Protein AF-0000000085025237 (afdb_homodimer)

Sequence (254 aa):
MSGVQLKAVQDLQAQLTKVMEELDHKVFRPQQKAAFQCSIKCTDLRGPQEEMHACLAKCGEPIQRHEAAVMGELQEFQHRVQRCVQQCQDKQATTQDQGKFDKCVSECAVFYQKELASLKPQLMKKRMSGVQLKAVQDLQAQLTKVMEELDHKVFRPQQKAAFQCSIKCTDLRGPQEEMHACLAKCGEPIQRHEAAVMGELQEFQHRVQRCVQQCQDKQATTQDQGKFDKCVSECAVFYQKELASLKPQLMKKR

Radius of gyration: 30.02 Å; Cα contacts (8 Å, |Δi|>4): 176; chains: 2; bounding box: 44×83×52 Å

Solvent-accessible surface area (backbone atoms only — not comparable to full-atom values): 13480 Å² total; per-residue (Å²): 126,86,84,79,73,51,69,43,48,53,50,33,54,51,49,53,52,50,51,51,52,47,37,41,63,72,44,49,27,55,47,50,32,51,22,30,59,49,34,38,58,30,45,70,56,84,66,60,68,65,57,35,52,52,45,40,47,61,35,45,43,65,52,54,54,48,51,48,52,45,50,50,52,52,50,52,52,49,50,52,51,48,52,50,46,45,53,30,49,58,51,26,73,74,65,72,38,66,69,60,32,52,52,43,43,37,52,45,25,54,53,48,42,54,50,46,62,66,44,43,64,66,66,59,52,86,127,125,85,85,79,73,52,69,42,47,51,49,33,52,51,48,52,52,50,50,51,52,46,38,40,65,71,44,49,28,55,46,50,32,52,21,29,60,49,34,38,57,32,45,70,56,86,68,59,68,68,57,35,51,53,44,40,48,60,35,45,43,65,53,53,54,49,50,49,52,45,49,49,52,52,50,50,52,49,51,52,52,48,51,50,46,47,53,31,50,58,53,28,74,75,64,72,38,66,67,61,33,52,52,44,43,37,52,46,24,52,53,47,44,53,50,46,63,67,44,44,64,66,66,59,52,88,126

Secondary structure (DSSP, 8-state):
--S---HHHHHHHHHHHHHHHHHIIIIIHHHHHHHHHHHHHHTT--S-HHHHHHHHHHHHHHHHHHHHHHHHHHHHHHHHHHHHHHHHHHHHHHH--HHHHHHHHHHHHHHHHHHHHHHHHHHH---/--SS--HHHHHHHHHHHHHHHHHIIIIIHHHHHHHHHHHHHHTT--S-HHHHHHHHHHHHHHHHHHHHHHHHHHHHHHHHHHHHHHHHHHHHHHH--HHHHHHHHHHHHHHHHHHHHHHHHHHH---

Foldseek 3Di:
DDDPDDPLQVVLVVLVVVLVVCCVVQPLVVLVVQLVVQLVVLVVDPDDPVSSVVSSCVSCVLNVVLVVVLVVVVVVLVVVLVVQLVVLVVVCVPVVDPVSSSVSNSVSSNVSSVVCVVCSVVNSDHD/DDPPDDPLQVVLVVLVVVLVVCCVVQALVVLVVQLVVQLVVLVVDPDDPVSSVVSSCVSCVLNVVLVVVLVVVVVVLVVVLVVQLVVLVVVCVVVVDVVSSSVSNSVSSNVSSVVCVVCSVVNSDHD

Organism: Micromonas commoda (strain RCC299 / NOUM17 / CCMP2709) (NCBI:txid296587)

InterPro domains:
  IPR008560 Protein of unknown function DUF842, eukaryotic [PF05811] (10-125)
  IPR008560 Protein of unknown function DUF842, eukaryotic [PTHR21096] (8-121)

pLDDT: mean 94.07, std 9.63, range [38.72, 98.81]

Structure (mmCIF, N/CA/C/O backbone):
data_AF-0000000085025237-model_v1
#
loop_
_entity.id
_entity.type
_entity.pdbx_description
1 polymer 'Protein FAM136A'
#
loop_
_atom_site.group_PDB
_atom_site.id
_atom_site.type_symbol
_atom_site.label_atom_id
_atom_site.label_alt_id
_atom_site.label_comp_id
_atom_site.label_asym_id
_atom_site.label_entity_id
_atom_site.label_seq_id
_atom_site.pdbx_PDB_ins_code
_atom_site.Cartn_x
_atom_site.Cartn_y
_atom_site.Cartn_z
_atom_site.occupancy
_atom_site.B_iso_or_equiv
_atom_site.auth_seq_id
_atom_site.auth_comp_id
_atom_site.auth_asym_id
_atom_site.auth_atom_id
_atom_site.pdbx_PDB_model_num
ATOM 1 N N . MET A 1 1 ? 23.359 -23.422 -18.797 1 38.72 1 MET A N 1
ATOM 2 C CA . MET A 1 1 ? 22.359 -24.5 -18.781 1 38.72 1 MET A CA 1
ATOM 3 C C . MET A 1 1 ? 21.906 -24.844 -20.188 1 38.72 1 MET A C 1
ATOM 5 O O . MET A 1 1 ? 21.75 -23.953 -21.031 1 38.72 1 MET A O 1
ATOM 9 N N . SER A 1 2 ? 22.156 -25.938 -20.781 1 43.59 2 SER A N 1
ATOM 10 C CA . SER A 1 2 ? 21.969 -26.297 -22.188 1 43.59 2 SER A CA 1
ATOM 11 C C . SER A 1 2 ? 20.656 -25.703 -22.719 1 43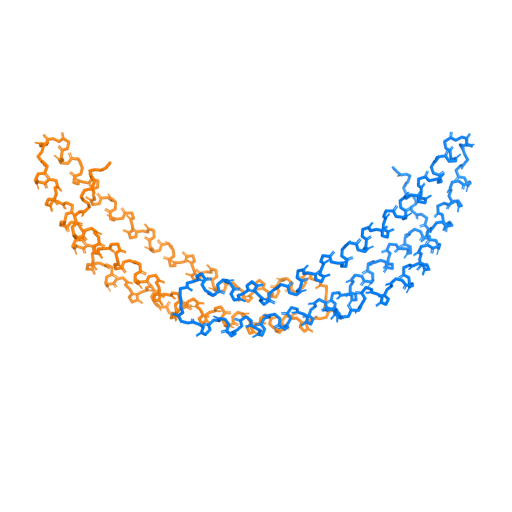.59 2 SER A C 1
ATOM 13 O O . SER A 1 2 ? 19.703 -25.516 -21.984 1 43.59 2 SER A O 1
ATOM 15 N N . GLY A 1 3 ? 20.469 -24.953 -23.781 1 48.91 3 GLY A N 1
ATOM 16 C CA . GLY A 1 3 ? 19.516 -24.188 -24.578 1 48.91 3 GLY A CA 1
ATOM 17 C C . GLY A 1 3 ? 18.156 -24.844 -24.656 1 48.91 3 GLY A C 1
ATOM 18 O O . GLY A 1 3 ? 17.156 -24.172 -24.922 1 48.91 3 GLY A O 1
ATOM 19 N N . VAL A 1 4 ? 17.938 -26.219 -25.281 1 57.44 4 VAL A N 1
ATOM 20 C CA . VAL A 1 4 ? 16.703 -26.922 -25.594 1 57.44 4 VAL A CA 1
ATOM 21 C C . VAL A 1 4 ? 15.961 -27.25 -24.297 1 57.44 4 VAL A C 1
ATOM 23 O O . VAL A 1 4 ? 16.391 -28.109 -23.516 1 57.44 4 VAL A O 1
ATOM 26 N N . GLN A 1 5 ? 15.25 -26.422 -23.781 1 73.94 5 GLN A N 1
ATOM 27 C CA . GLN A 1 5 ? 14.469 -26.875 -22.625 1 73.94 5 GLN A CA 1
ATOM 28 C C . GLN A 1 5 ? 13.523 -28 -23.031 1 73.94 5 GLN A C 1
ATOM 30 O O . GLN A 1 5 ? 12.727 -27.859 -23.953 1 73.94 5 GLN A O 1
ATOM 35 N N . LEU A 1 6 ? 13.633 -29.219 -22.625 1 90.94 6 LEU A N 1
ATOM 36 C CA . LEU A 1 6 ? 12.82 -30.406 -22.859 1 90.94 6 LEU A CA 1
ATOM 37 C C . LEU A 1 6 ? 11.336 -30.078 -22.734 1 90.94 6 LEU A C 1
ATOM 39 O O . LEU A 1 6 ? 10.938 -29.281 -21.875 1 90.94 6 LEU A O 1
ATOM 43 N N . LYS A 1 7 ? 10.555 -30.578 -23.719 1 95.69 7 LYS A N 1
ATOM 44 C CA . LYS A 1 7 ? 9.125 -30.297 -23.766 1 95.69 7 LYS A CA 1
ATOM 45 C C . LYS A 1 7 ? 8.469 -30.531 -22.422 1 95.69 7 LYS A C 1
ATOM 47 O O . LYS A 1 7 ? 7.621 -29.75 -21.984 1 95.69 7 LYS A O 1
ATOM 52 N N . ALA A 1 8 ? 8.781 -31.594 -21.688 1 95.38 8 ALA A N 1
ATOM 53 C CA . ALA A 1 8 ? 8.195 -31.906 -20.375 1 95.38 8 ALA A CA 1
ATOM 54 C C . ALA A 1 8 ? 8.484 -30.812 -19.359 1 95.38 8 ALA A C 1
ATOM 56 O O . ALA A 1 8 ? 7.641 -30.5 -18.516 1 95.38 8 ALA A O 1
ATOM 57 N N . VAL A 1 9 ? 9.641 -30.203 -19.391 1 95.75 9 VAL A N 1
ATOM 58 C CA . VAL A 1 9 ? 10.023 -29.125 -18.484 1 95.75 9 VAL A CA 1
ATOM 59 C C . VAL A 1 9 ? 9.211 -27.859 -18.797 1 95.75 9 VAL A C 1
ATOM 61 O O . VAL A 1 9 ? 8.719 -27.188 -17.891 1 95.75 9 VAL A O 1
ATOM 64 N N . GLN A 1 10 ? 9.055 -27.578 -20.016 1 96.5 10 GLN A N 1
ATOM 65 C CA . GLN A 1 10 ? 8.258 -26.438 -20.453 1 96.5 10 GLN A CA 1
ATOM 66 C C . GLN A 1 10 ? 6.801 -26.594 -20.016 1 96.5 10 GLN A C 1
ATOM 68 O O . GLN A 1 10 ? 6.16 -25.625 -19.609 1 96.5 10 GLN A O 1
ATOM 73 N N . ASP A 1 11 ? 6.34 -27.828 -20.188 1 96.81 11 ASP A N 1
ATOM 74 C CA . ASP A 1 11 ? 4.965 -28.109 -19.781 1 96.81 11 ASP A CA 1
ATOM 75 C C . ASP A 1 11 ? 4.773 -27.891 -18.281 1 96.81 11 ASP A C 1
ATOM 77 O O . ASP A 1 11 ? 3.752 -27.344 -17.859 1 96.81 11 ASP A O 1
ATOM 81 N N . LEU A 1 12 ? 5.68 -28.312 -17.5 1 97.31 12 LEU A N 1
ATOM 82 C CA . LEU A 1 12 ? 5.605 -28.109 -16.062 1 97.31 12 LEU A CA 1
ATOM 83 C C . LEU A 1 12 ? 5.598 -26.625 -15.719 1 97.31 12 LEU A C 1
ATOM 85 O O . LEU A 1 12 ? 4.801 -26.188 -14.891 1 97.31 12 LEU A O 1
ATOM 89 N N . GLN A 1 13 ? 6.434 -25.875 -16.344 1 95.5 13 GLN A N 1
ATOM 90 C CA . GLN A 1 13 ? 6.488 -24.438 -16.109 1 95.5 13 GLN A CA 1
ATOM 91 C C . GLN A 1 13 ? 5.176 -23.766 -16.516 1 95.5 13 GLN A C 1
ATOM 93 O O . GLN A 1 13 ? 4.699 -22.859 -15.82 1 95.5 13 GLN A O 1
ATOM 98 N N . ALA A 1 14 ? 4.629 -24.188 -17.625 1 97.06 14 ALA A N 1
ATOM 99 C CA . ALA A 1 14 ? 3.359 -23.641 -18.094 1 97.06 14 ALA A CA 1
ATOM 100 C C . ALA A 1 14 ? 2.23 -23.969 -17.125 1 97.06 14 ALA A C 1
ATOM 102 O O . ALA A 1 14 ? 1.37 -23.125 -16.844 1 97.06 14 ALA A O 1
ATOM 103 N N . GLN A 1 15 ? 2.281 -25.141 -16.625 1 97.06 15 GLN A N 1
ATOM 104 C CA . GLN A 1 15 ? 1.27 -25.531 -15.664 1 97.06 15 GLN A CA 1
ATOM 105 C C . GLN A 1 15 ? 1.391 -24.719 -14.375 1 97.06 15 GLN A C 1
ATOM 107 O O . GLN A 1 15 ? 0.382 -24.312 -13.797 1 97.06 15 GLN A O 1
ATOM 112 N N . LEU A 1 16 ? 2.561 -24.531 -13.93 1 96.56 16 LEU A N 1
ATOM 113 C CA . LEU A 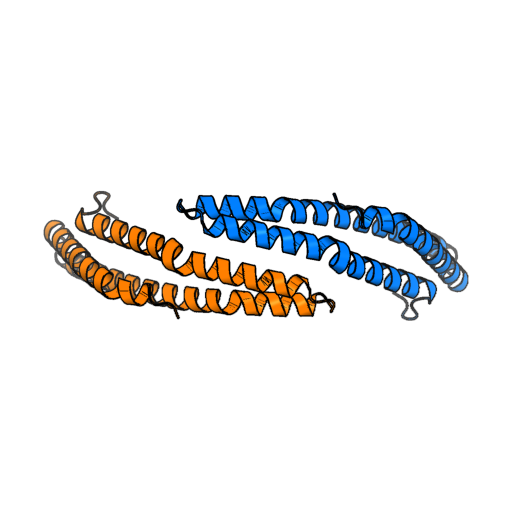1 16 ? 2.793 -23.719 -12.734 1 96.56 16 LEU A CA 1
ATOM 114 C C . LEU A 1 16 ? 2.266 -22.297 -12.93 1 96.56 16 LEU A C 1
ATOM 116 O O . LEU A 1 16 ? 1.622 -21.75 -12.031 1 96.56 16 LEU A O 1
ATOM 120 N N . THR A 1 17 ? 2.527 -21.75 -14.086 1 95.81 17 THR A N 1
ATOM 121 C CA . THR A 1 17 ? 2.041 -20.422 -14.422 1 95.81 17 THR A CA 1
ATOM 122 C C . THR A 1 17 ? 0.515 -20.375 -14.406 1 95.81 17 THR A C 1
ATOM 124 O O . THR A 1 17 ? -0.084 -19.438 -13.883 1 95.81 17 THR A O 1
ATOM 127 N N . LYS A 1 18 ? -0.048 -21.391 -14.938 1 96 18 LYS A N 1
ATOM 128 C CA . LYS A 1 18 ? -1.506 -21.469 -14.977 1 96 18 LYS A CA 1
ATOM 129 C C . LYS A 1 18 ? -2.088 -21.562 -13.562 1 96 18 LYS A C 1
ATOM 131 O O . LYS A 1 18 ? -3.098 -20.922 -13.266 1 96 18 LYS A O 1
ATOM 136 N N . VAL A 1 19 ? -1.468 -22.281 -12.75 1 95.81 19 VAL A N 1
ATOM 137 C CA . VAL A 1 19 ? -1.911 -22.406 -11.367 1 95.81 19 VAL A CA 1
ATOM 138 C C . VAL A 1 19 ? -1.817 -21.047 -10.664 1 95.81 19 VAL A C 1
ATOM 140 O O . VAL A 1 19 ? -2.736 -20.656 -9.945 1 95.81 19 VAL A O 1
ATOM 143 N N . MET A 1 20 ? -0.824 -20.375 -10.891 1 95.44 20 MET A N 1
ATOM 144 C CA . MET A 1 20 ? -0.64 -19.062 -10.281 1 95.44 20 MET A CA 1
ATOM 145 C C . MET A 1 20 ? -1.72 -18.094 -10.75 1 95.44 20 MET A C 1
ATOM 147 O O . MET A 1 20 ? -2.217 -17.281 -9.961 1 95.44 20 MET A O 1
ATOM 151 N N . GLU A 1 21 ? -2.018 -18.109 -11.969 1 95.19 21 GLU A N 1
ATOM 152 C CA . GLU A 1 21 ? -3.064 -17.266 -12.516 1 95.19 21 GLU A CA 1
ATOM 153 C C . GLU A 1 21 ? -4.426 -17.594 -11.914 1 95.19 21 GLU A C 1
ATOM 155 O O . GLU A 1 21 ? -5.195 -16.703 -11.57 1 95.19 21 GLU A O 1
ATOM 160 N N . GLU A 1 22 ? -4.625 -18.828 -11.828 1 95.25 22 GLU A N 1
ATOM 161 C CA . GLU A 1 22 ? -5.887 -19.25 -11.227 1 95.25 22 GLU A CA 1
ATOM 162 C C . GLU A 1 22 ? -5.965 -18.828 -9.758 1 95.25 22 GLU A C 1
ATOM 164 O O . GLU A 1 22 ? -7.016 -18.375 -9.289 1 95.25 22 GLU A O 1
ATOM 169 N N . LEU A 1 23 ? -4.934 -18.984 -9.078 1 95.44 23 LEU A N 1
ATOM 170 C CA . LEU A 1 23 ? -4.855 -18.531 -7.691 1 95.44 23 LEU A CA 1
ATOM 171 C C . LEU A 1 23 ? -5.168 -17.047 -7.578 1 95.44 23 LEU A C 1
ATOM 173 O O . LEU A 1 23 ? -5.945 -16.641 -6.711 1 95.44 23 LEU A O 1
ATOM 177 N N . ASP A 1 24 ? -4.57 -16.344 -8.398 1 95.5 24 ASP A N 1
ATOM 178 C CA . ASP A 1 24 ? -4.797 -14.906 -8.398 1 95.5 24 ASP A CA 1
ATOM 179 C C . ASP A 1 24 ? -6.281 -14.586 -8.57 1 95.5 24 ASP A C 1
ATOM 181 O O . ASP A 1 24 ? -6.867 -13.867 -7.754 1 95.5 24 ASP A O 1
ATOM 185 N N . HIS A 1 25 ? -6.922 -15.195 -9.547 1 95.69 25 HIS A N 1
ATOM 186 C CA . HIS A 1 25 ? -8.297 -14.867 -9.906 1 95.69 25 HIS A CA 1
ATOM 187 C C . HIS A 1 25 ? -9.281 -15.461 -8.906 1 95.69 25 HIS A C 1
ATOM 189 O O . HIS A 1 25 ? -10.25 -14.805 -8.516 1 95.69 25 HIS A O 1
ATOM 195 N N . LYS A 1 26 ? -8.961 -16.578 -8.461 1 94.81 26 LYS A N 1
ATOM 196 C CA . LYS A 1 26 ? -9.977 -17.312 -7.719 1 94.81 26 LYS A CA 1
ATOM 197 C C . LYS A 1 26 ? -9.789 -17.125 -6.215 1 94.81 26 LYS A C 1
ATOM 199 O O . LYS A 1 26 ? -10.734 -17.312 -5.441 1 94.81 26 LYS A O 1
ATOM 204 N N . VAL A 1 27 ? -8.594 -16.781 -5.875 1 95.19 27 VAL A N 1
ATOM 205 C CA . VAL A 1 27 ? -8.344 -16.766 -4.438 1 95.19 27 VAL A CA 1
ATOM 206 C C . VAL A 1 27 ? -7.918 -15.352 -4.016 1 95.19 27 VAL A C 1
ATOM 208 O O . VAL A 1 27 ? -8.586 -14.711 -3.201 1 95.19 27 VAL A O 1
ATOM 211 N N . PHE A 1 28 ? -6.891 -14.812 -4.594 1 95.56 28 PHE A N 1
ATOM 212 C CA . PHE A 1 28 ? -6.289 -13.586 -4.082 1 95.56 28 PHE A CA 1
ATOM 213 C C . PHE A 1 28 ? -7.156 -12.383 -4.414 1 95.56 28 PHE A C 1
ATOM 215 O O . PHE A 1 28 ? -7.332 -11.484 -3.58 1 95.56 28 PHE A O 1
ATOM 222 N N . ARG A 1 29 ? -7.719 -12.305 -5.57 1 96.69 29 ARG A N 1
ATOM 223 C CA . ARG A 1 29 ? -8.516 -11.141 -5.941 1 96.69 29 ARG A CA 1
ATOM 224 C C . ARG A 1 29 ? -9.773 -11.047 -5.082 1 96.69 29 ARG A C 1
ATOM 226 O O . ARG A 1 29 ? -10.102 -9.977 -4.566 1 96.69 29 ARG A O 1
ATOM 233 N N . PRO A 1 30 ? -10.445 -12.156 -4.852 1 96.56 30 PRO A N 1
ATOM 234 C CA . PRO A 1 30 ? -11.57 -12.07 -3.92 1 96.56 30 PRO A CA 1
ATOM 235 C C . PRO A 1 30 ? -11.148 -11.602 -2.527 1 96.56 30 PRO A C 1
ATOM 237 O O . PRO A 1 30 ? -11.883 -10.859 -1.875 1 96.56 30 PRO A O 1
ATOM 240 N N . GLN A 1 31 ? -10.047 -12.047 -2.068 1 96.88 31 GLN A N 1
ATOM 241 C CA . GLN A 1 31 ? -9.539 -11.609 -0.771 1 96.88 31 GLN A CA 1
ATOM 242 C C . GLN A 1 31 ? -9.195 -10.125 -0.785 1 96.88 31 GLN A C 1
ATOM 244 O O . GLN A 1 31 ? -9.445 -9.414 0.193 1 96.88 31 GLN A O 1
ATOM 249 N N . GLN A 1 32 ? -8.594 -9.68 -1.846 1 97.56 32 GLN A N 1
ATOM 250 C CA . GLN A 1 32 ? -8.305 -8.258 -1.994 1 97.56 32 GLN A CA 1
ATOM 251 C C . GLN A 1 32 ? -9.586 -7.43 -1.989 1 97.56 32 GLN A C 1
ATOM 253 O O . GLN A 1 32 ? -9.648 -6.375 -1.354 1 97.56 32 GLN A O 1
ATOM 258 N N . LYS A 1 33 ? -10.586 -7.941 -2.691 1 98.38 33 LYS A N 1
ATOM 259 C CA . LYS A 1 33 ? -11.883 -7.27 -2.711 1 98.38 33 LYS A CA 1
ATOM 260 C C . LYS A 1 33 ? -12.445 -7.113 -1.3 1 98.38 33 LYS A C 1
ATOM 262 O O . LYS A 1 33 ? -12.875 -6.027 -0.913 1 98.38 33 LYS A O 1
ATOM 267 N N . ALA A 1 34 ? -12.414 -8.195 -0.618 1 98.31 34 ALA A N 1
ATOM 268 C CA . ALA A 1 34 ? -12.906 -8.172 0.758 1 98.31 34 ALA A CA 1
ATOM 269 C C . ALA A 1 34 ? -12.102 -7.191 1.607 1 98.31 34 ALA A C 1
ATOM 271 O O . ALA A 1 34 ? -12.664 -6.477 2.441 1 98.31 34 ALA A O 1
ATOM 272 N N . ALA A 1 35 ? -10.781 -7.188 1.404 1 98.44 35 ALA A N 1
ATOM 273 C CA . ALA A 1 35 ? -9.922 -6.285 2.158 1 98.44 35 ALA A CA 1
ATOM 274 C C . ALA A 1 35 ? -10.234 -4.828 1.838 1 98.44 35 ALA A C 1
ATOM 276 O O . ALA A 1 35 ? -10.227 -3.973 2.729 1 98.44 35 ALA A O 1
ATOM 277 N N . PHE A 1 36 ? -10.492 -4.512 0.604 1 98.81 36 PHE A N 1
ATOM 278 C CA . PHE A 1 36 ? -10.852 -3.148 0.23 1 98.81 36 PHE A CA 1
ATOM 279 C C . PHE A 1 36 ? -12.188 -2.756 0.846 1 98.81 36 PHE A C 1
ATOM 281 O O . PHE A 1 36 ? -12.359 -1.63 1.317 1 98.81 36 PHE A O 1
ATOM 288 N N . GLN A 1 37 ? -13.156 -3.662 0.855 1 98.69 37 GLN A N 1
ATOM 289 C CA . GLN A 1 37 ? -14.445 -3.41 1.492 1 98.69 37 GLN A CA 1
ATOM 290 C C . GLN A 1 37 ? -14.273 -3.135 2.984 1 98.69 37 GLN A C 1
ATOM 292 O O . GLN A 1 37 ? -14.898 -2.223 3.527 1 98.69 37 GLN A O 1
ATOM 297 N N . CYS A 1 38 ? -13.484 -3.943 3.551 1 98.75 38 CYS A N 1
ATOM 298 C CA . CYS A 1 38 ? -13.156 -3.742 4.957 1 98.75 38 CYS A CA 1
ATOM 299 C C . CYS A 1 38 ? -12.492 -2.389 5.172 1 98.75 38 CYS A C 1
ATOM 301 O O . CYS A 1 38 ? -12.812 -1.675 6.121 1 98.75 38 CYS A O 1
ATOM 303 N N . SER A 1 39 ? -11.555 -1.996 4.312 1 98.81 39 SER A N 1
ATOM 304 C CA . SER A 1 39 ? -10.758 -0.779 4.43 1 98.81 39 SER A CA 1
ATOM 305 C C . SER A 1 39 ? -11.641 0.466 4.352 1 98.81 39 SER A C 1
ATOM 307 O O . SER A 1 39 ? -11.336 1.483 4.98 1 98.81 39 SER A O 1
ATOM 309 N N . ILE A 1 40 ? -12.703 0.37 3.65 1 98.75 40 ILE A N 1
ATOM 310 C CA . ILE A 1 40 ? -13.648 1.478 3.541 1 98.75 40 ILE A CA 1
ATOM 311 C C . ILE A 1 40 ? -14.18 1.844 4.926 1 98.75 40 ILE A C 1
ATOM 313 O O . ILE A 1 40 ? -14.281 3.025 5.266 1 98.75 40 ILE A O 1
ATOM 317 N N . LYS A 1 41 ? -14.406 0.86 5.715 1 98.56 41 LYS A N 1
ATOM 318 C CA . LYS A 1 41 ? -14.906 1.111 7.062 1 98.56 41 LYS A CA 1
ATOM 319 C C . LYS A 1 41 ? -13.859 1.809 7.922 1 98.56 41 LYS A C 1
ATOM 321 O O . LYS A 1 41 ? -14.195 2.596 8.805 1 98.56 41 LYS A O 1
ATOM 326 N N . CYS A 1 42 ? -12.625 1.509 7.652 1 98.69 42 CYS A N 1
ATOM 327 C CA . CYS A 1 42 ? -11.531 2.113 8.398 1 98.69 42 CYS A CA 1
ATOM 328 C C . CYS A 1 42 ? -11.469 3.617 8.164 1 98.69 42 CYS A C 1
ATOM 330 O O . CYS A 1 42 ? -11.07 4.375 9.047 1 98.69 42 CYS A O 1
ATOM 332 N N . THR A 1 43 ? -11.891 4.059 7.004 1 98 43 THR A N 1
ATOM 333 C CA . THR A 1 43 ? -11.82 5.477 6.668 1 98 43 THR A CA 1
ATOM 334 C C . THR A 1 43 ? -12.883 6.27 7.418 1 98 43 THR A C 1
ATOM 336 O O . THR A 1 43 ? -12.797 7.496 7.512 1 98 43 THR A O 1
ATOM 339 N N . ASP A 1 44 ? -13.844 5.59 8.031 1 97.06 44 ASP A N 1
ATOM 340 C CA . ASP A 1 44 ? -14.922 6.246 8.766 1 97.06 44 ASP A CA 1
ATOM 341 C C . ASP A 1 44 ? -14.523 6.488 10.219 1 97.06 44 ASP A C 1
ATOM 343 O O . ASP A 1 44 ? -15.219 7.195 10.953 1 97.06 44 ASP A O 1
ATOM 347 N N . LEU A 1 45 ? -13.375 5.938 10.57 1 96.94 45 LEU A N 1
ATOM 348 C CA . LEU A 1 45 ? -12.891 6.168 11.93 1 96.94 45 LEU A CA 1
ATOM 349 C C . LEU A 1 45 ? -12.461 7.621 12.109 1 96.94 45 LEU A C 1
ATOM 351 O O . LEU A 1 45 ? -11.883 8.219 11.203 1 96.94 45 LEU A O 1
ATOM 355 N N . ARG A 1 46 ? -12.703 8.227 13.297 1 94.31 46 ARG A N 1
ATOM 356 C CA . ARG A 1 46 ? -12.445 9.641 13.508 1 94.31 46 ARG A CA 1
ATOM 357 C C . ARG A 1 46 ? -11.289 9.859 14.477 1 94.31 46 ARG A C 1
ATOM 359 O O . ARG A 1 46 ? -10.977 10.992 14.844 1 94.31 46 ARG A O 1
ATOM 366 N N . GLY A 1 47 ? -10.648 8.727 14.844 1 94.94 47 GLY A N 1
ATOM 367 C CA . GLY A 1 47 ? -9.477 8.82 15.695 1 94.94 47 GLY A CA 1
ATOM 368 C C . GLY A 1 47 ? -8.219 9.211 14.945 1 94.94 47 GLY A C 1
ATOM 369 O O . GLY A 1 47 ? -8.289 9.664 13.805 1 94.94 47 GLY A O 1
ATOM 370 N N . PRO A 1 48 ? -7.035 9.219 15.586 1 95.31 48 PRO A N 1
ATOM 371 C CA . PRO A 1 48 ? -5.762 9.539 14.945 1 95.31 48 PRO A CA 1
ATOM 372 C C . PRO A 1 48 ? -5.414 8.586 13.805 1 95.31 48 PRO A C 1
ATOM 374 O O . PRO A 1 48 ? -6.023 7.516 13.688 1 95.31 48 PRO A O 1
ATOM 377 N N . GLN A 1 49 ? -4.527 9.008 13.023 1 94.19 49 GLN A N 1
ATOM 378 C CA . GLN A 1 49 ? -4.137 8.242 11.844 1 94.19 49 GLN A CA 1
ATOM 379 C C . GLN A 1 49 ? -3.68 6.84 12.219 1 94.19 49 GLN A C 1
ATOM 381 O O . GLN A 1 49 ? -3.916 5.883 11.484 1 94.19 49 GLN A O 1
ATOM 386 N N . GLU A 1 50 ? -3.033 6.762 13.367 1 96 50 GLU A N 1
ATOM 387 C CA . GLU A 1 50 ? -2.516 5.477 13.828 1 96 50 GLU A CA 1
ATOM 388 C C . GLU A 1 50 ? -3.639 4.453 13.992 1 96 50 GLU A C 1
ATOM 390 O O . GLU A 1 50 ? -3.457 3.273 13.688 1 96 50 GLU A O 1
ATOM 395 N N . GLU A 1 51 ? -4.73 4.953 14.422 1 97.25 51 GLU A N 1
ATOM 396 C CA . GLU A 1 51 ? -5.879 4.066 14.57 1 97.25 51 GLU A CA 1
ATOM 397 C C . GLU A 1 51 ? -6.367 3.555 13.219 1 97.25 51 GLU A C 1
ATOM 399 O O . GLU A 1 51 ? -6.676 2.371 13.07 1 97.25 51 GLU A O 1
ATOM 404 N N . MET A 1 52 ? -6.414 4.367 12.258 1 97.31 52 MET A N 1
ATOM 405 C CA . MET A 1 52 ? -6.812 3.961 10.914 1 97.31 52 MET A CA 1
ATOM 406 C C . MET A 1 52 ? -5.793 2.996 10.312 1 97.31 52 MET A C 1
ATOM 408 O O . MET A 1 52 ? -6.168 2.002 9.688 1 97.31 52 MET A O 1
ATOM 412 N N . HIS A 1 53 ? -4.523 3.262 10.547 1 96.81 53 HIS A N 1
ATOM 413 C CA . HIS A 1 53 ? -3.486 2.387 10.008 1 96.81 53 HIS A CA 1
ATOM 414 C C . HIS A 1 53 ? -3.588 0.985 10.602 1 96.81 53 HIS A C 1
ATOM 416 O O . HIS A 1 53 ? -3.406 -0.007 9.891 1 96.81 53 HIS A O 1
ATOM 422 N N . ALA A 1 54 ? -3.883 0.928 11.844 1 98.19 54 ALA A N 1
ATOM 423 C CA . ALA A 1 54 ? -4.078 -0.37 12.484 1 98.19 54 ALA A CA 1
ATOM 424 C C . ALA A 1 54 ? -5.281 -1.098 11.898 1 98.19 54 ALA A C 1
ATOM 426 O O . ALA A 1 54 ? -5.238 -2.311 11.68 1 98.19 54 ALA A O 1
ATOM 427 N N . CYS A 1 55 ? -6.316 -0.375 11.664 1 98.75 55 CYS A N 1
ATOM 428 C CA . CYS A 1 55 ? -7.516 -0.925 11.047 1 98.75 55 CYS A CA 1
ATOM 429 C C . CYS A 1 55 ? -7.215 -1.453 9.648 1 98.75 55 CYS A C 1
ATOM 431 O O . CYS A 1 55 ? -7.613 -2.566 9.305 1 98.75 55 CYS A O 1
ATOM 433 N N . LEU A 1 56 ? -6.5 -0.708 8.828 1 98.62 56 LEU A N 1
ATOM 434 C CA . LEU A 1 56 ? -6.117 -1.121 7.484 1 98.62 56 LEU A CA 1
ATOM 435 C C . LEU A 1 56 ? -5.262 -2.383 7.527 1 98.62 56 LEU A C 1
ATOM 437 O O . LEU A 1 56 ? -5.43 -3.279 6.695 1 98.62 56 LEU A O 1
ATOM 441 N N . ALA A 1 57 ? -4.398 -2.406 8.477 1 98.31 57 ALA A N 1
ATOM 442 C CA . ALA A 1 57 ? -3.531 -3.572 8.633 1 98.31 57 ALA A CA 1
ATOM 443 C C . ALA A 1 57 ? -4.348 -4.824 8.938 1 98.31 57 ALA A C 1
ATOM 445 O O . ALA A 1 57 ? -4.066 -5.902 8.406 1 98.31 57 ALA A O 1
ATOM 446 N N . LYS A 1 58 ? -5.309 -4.691 9.773 1 98.44 58 LYS A N 1
ATOM 447 C CA . LYS A 1 58 ? -6.184 -5.812 10.109 1 98.44 58 LYS A CA 1
ATOM 448 C C . LYS A 1 58 ? -6.941 -6.309 8.883 1 98.44 58 LYS A C 1
ATOM 450 O O . LYS A 1 58 ? -7.137 -7.512 8.711 1 98.44 58 LYS A O 1
ATOM 455 N N . CYS A 1 59 ? -7.309 -5.375 8.016 1 98.56 59 CYS A N 1
ATOM 456 C CA . CYS A 1 59 ? -8.031 -5.734 6.801 1 98.56 59 CYS A CA 1
ATOM 457 C C . CYS A 1 59 ? -7.133 -6.504 5.84 1 98.56 59 CYS A C 1
ATOM 459 O O . CYS A 1 59 ? -7.605 -7.359 5.094 1 98.56 59 CYS A O 1
ATOM 461 N N . GLY A 1 60 ? -5.875 -6.246 5.887 1 97.88 60 GLY A N 1
ATOM 462 C CA . GLY A 1 60 ? -4.961 -6.875 4.949 1 97.88 60 GLY A CA 1
ATOM 463 C C . GLY A 1 60 ? -4.328 -8.141 5.492 1 97.88 60 GLY A C 1
ATOM 464 O O . GLY A 1 60 ? -3.705 -8.898 4.742 1 97.88 60 GLY A O 1
ATOM 465 N N . GLU A 1 61 ? -4.504 -8.422 6.766 1 97 61 GLU A N 1
ATOM 466 C CA . GLU A 1 61 ? -3.803 -9.5 7.461 1 97 61 GLU A CA 1
ATOM 467 C C . GLU A 1 61 ? -4.152 -10.859 6.863 1 97 61 GLU A C 1
ATOM 469 O O . GLU A 1 61 ? -3.27 -11.68 6.621 1 97 61 GLU A O 1
ATOM 474 N N . PRO A 1 62 ? -5.402 -11.148 6.578 1 95.56 62 PRO A N 1
ATOM 475 C CA . PRO A 1 62 ? -5.734 -12.461 6.016 1 95.56 62 PRO A CA 1
ATOM 476 C C . PRO A 1 62 ? -5.062 -12.711 4.668 1 95.56 62 PRO A C 1
ATOM 478 O O . PRO A 1 62 ? -4.645 -13.836 4.387 1 95.56 62 PRO A O 1
ATOM 481 N N . ILE A 1 63 ? -4.895 -11.727 3.881 1 96.31 63 ILE A N 1
ATOM 482 C CA . ILE A 1 63 ? -4.258 -11.836 2.572 1 96.31 63 ILE A CA 1
ATOM 483 C C . ILE A 1 63 ? -2.785 -12.195 2.744 1 96.31 63 ILE A C 1
ATOM 48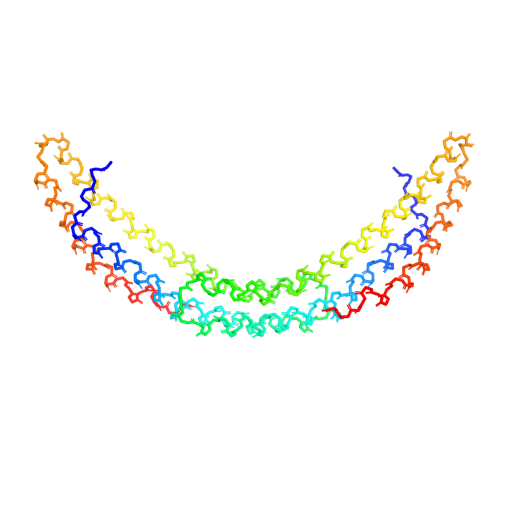5 O O . ILE A 1 63 ? -2.291 -13.133 2.111 1 96.31 63 ILE A O 1
ATOM 489 N N . GLN A 1 64 ? -2.186 -11.438 3.609 1 95.81 64 GLN A N 1
ATOM 490 C CA . GLN A 1 64 ? -0.762 -11.656 3.844 1 95.81 64 GLN A CA 1
ATOM 491 C C . GLN A 1 64 ? -0.499 -13.07 4.352 1 95.81 64 GLN A C 1
ATOM 493 O O . GLN A 1 64 ? 0.431 -13.734 3.893 1 95.81 64 GLN A O 1
ATOM 498 N N . ARG A 1 65 ? -1.315 -13.477 5.207 1 94.38 65 ARG A N 1
ATOM 499 C CA . ARG A 1 65 ? -1.158 -14.812 5.762 1 94.38 65 ARG A CA 1
ATOM 500 C C . ARG A 1 65 ? -1.369 -15.883 4.691 1 94.38 65 ARG A C 1
ATOM 502 O O . ARG A 1 65 ? -0.588 -16.828 4.59 1 94.38 65 ARG A O 1
ATOM 509 N N . HIS A 1 66 ? -2.395 -15.664 3.924 1 96 66 HIS A N 1
ATOM 510 C CA . HIS A 1 66 ? -2.709 -16.625 2.875 1 96 66 HIS A CA 1
ATOM 511 C C . HIS A 1 66 ? -1.63 -16.641 1.797 1 96 66 HIS A C 1
ATOM 513 O O . HIS A 1 66 ? -1.198 -17.703 1.356 1 96 66 HIS A O 1
ATOM 519 N N . GLU A 1 67 ? -1.224 -15.531 1.414 1 94 67 GLU A N 1
ATOM 520 C CA . GLU A 1 67 ? -0.155 -15.422 0.426 1 94 67 GLU A CA 1
ATOM 521 C C . GLU A 1 67 ? 1.121 -16.109 0.913 1 94 67 GLU A C 1
ATOM 523 O O . GLU A 1 67 ? 1.78 -16.812 0.153 1 94 67 GLU A O 1
ATOM 528 N N . ALA A 1 68 ? 1.409 -15.906 2.18 1 94.62 68 ALA A N 1
ATOM 529 C CA . ALA A 1 68 ? 2.607 -16.516 2.746 1 94.62 68 ALA A CA 1
ATOM 530 C C . ALA A 1 68 ? 2.496 -18.047 2.748 1 94.62 68 ALA A C 1
ATOM 532 O O . ALA A 1 68 ? 3.459 -18.734 2.424 1 94.62 68 ALA A O 1
ATOM 533 N N . ALA A 1 69 ? 1.374 -18.531 3.057 1 95.19 69 ALA A N 1
ATOM 534 C CA . ALA A 1 69 ? 1.158 -19.984 3.076 1 95.19 69 ALA A CA 1
ATOM 535 C C . ALA A 1 69 ? 1.311 -20.578 1.681 1 95.19 69 ALA A C 1
ATOM 537 O O . ALA A 1 69 ? 1.995 -21.594 1.502 1 95.19 69 ALA A O 1
ATOM 538 N N . VAL A 1 70 ? 0.682 -19.938 0.743 1 96.19 70 VAL A N 1
ATOM 539 C CA . VAL A 1 70 ? 0.723 -20.422 -0.636 1 96.19 70 VAL A CA 1
ATOM 540 C C . VAL A 1 70 ? 2.158 -20.375 -1.154 1 96.19 70 VAL A C 1
ATOM 542 O O . VAL A 1 70 ? 2.637 -21.344 -1.76 1 96.19 70 VAL A O 1
ATOM 545 N N . MET A 1 71 ? 2.836 -19.281 -0.918 1 94.44 71 MET A N 1
ATOM 546 C CA . MET A 1 71 ? 4.219 -19.141 -1.366 1 94.44 71 MET A CA 1
ATOM 547 C C . MET A 1 71 ? 5.105 -20.203 -0.723 1 94.44 71 MET A C 1
ATOM 549 O O . MET A 1 71 ? 6.02 -20.719 -1.362 1 94.44 71 MET A O 1
ATOM 553 N N . GLY A 1 72 ? 4.809 -20.453 0.53 1 96.06 72 GLY A N 1
ATOM 554 C CA . GLY A 1 72 ? 5.539 -21.516 1.194 1 96.06 72 GLY A CA 1
ATOM 555 C C . GLY A 1 72 ? 5.359 -22.859 0.526 1 96.06 72 GLY A C 1
ATOM 556 O O . GLY A 1 72 ? 6.336 -23.578 0.297 1 96.06 72 GLY A O 1
ATOM 557 N N . GLU A 1 73 ? 4.191 -23.156 0.188 1 95.88 73 GLU A N 1
ATOM 558 C CA . GLU A 1 73 ? 3.9 -24.422 -0.478 1 95.88 73 GLU A CA 1
ATOM 559 C C . GLU A 1 73 ? 4.566 -24.5 -1.851 1 95.88 73 GLU A C 1
ATOM 561 O O . GLU A 1 73 ? 5.113 -25.531 -2.23 1 95.88 73 GLU A O 1
ATOM 566 N N . LEU A 1 74 ? 4.492 -23.453 -2.537 1 95.5 74 LEU A N 1
ATOM 567 C CA . LEU A 1 74 ? 5.086 -23.391 -3.869 1 95.5 74 LEU A CA 1
ATOM 568 C C . LEU A 1 74 ? 6.605 -23.484 -3.791 1 95.5 74 LEU A C 1
ATOM 570 O O . LEU A 1 74 ? 7.242 -24.094 -4.652 1 95.5 74 LEU A O 1
ATOM 574 N N . GLN A 1 75 ? 7.16 -22.875 -2.775 1 96.56 75 GLN A N 1
ATOM 575 C CA . GLN A 1 75 ? 8.602 -22.969 -2.57 1 96.56 75 GLN A CA 1
ATOM 576 C C . GLN A 1 75 ? 9.031 -24.406 -2.281 1 96.56 75 GLN A C 1
ATOM 578 O O . GLN A 1 75 ? 10.023 -24.875 -2.836 1 96.56 75 GLN A O 1
ATOM 583 N N . GLU A 1 76 ? 8.281 -25.031 -1.489 1 97.12 76 GLU A N 1
ATOM 584 C CA . GLU A 1 76 ? 8.578 -26.438 -1.192 1 97.12 76 GLU A CA 1
ATOM 585 C C . GLU A 1 76 ? 8.461 -27.297 -2.443 1 97.12 76 GLU A C 1
ATOM 587 O O . GLU A 1 76 ? 9.32 -28.156 -2.691 1 97.12 76 GLU A O 1
ATOM 592 N N . PHE A 1 77 ? 7.434 -27.094 -3.143 1 97.88 77 PHE A N 1
ATOM 593 C CA . PHE A 1 77 ? 7.254 -27.797 -4.406 1 97.88 77 PHE A CA 1
ATOM 594 C C . PHE A 1 77 ? 8.461 -27.594 -5.316 1 97.88 77 PHE A C 1
ATOM 596 O O . PHE A 1 77 ? 9.008 -28.562 -5.855 1 97.88 77 PHE A O 1
ATOM 603 N N . GLN A 1 78 ? 8.906 -26.469 -5.414 1 95.88 78 GLN A N 1
ATOM 604 C CA . GLN A 1 78 ? 10.031 -26.156 -6.285 1 95.88 78 GLN A CA 1
ATOM 605 C C . GLN A 1 78 ? 11.328 -26.766 -5.766 1 95.88 78 GLN A C 1
ATOM 607 O O . GLN A 1 78 ? 12.188 -27.188 -6.551 1 95.88 78 GLN A O 1
ATOM 612 N N . HIS A 1 79 ? 11.484 -26.734 -4.449 1 97.19 79 HIS A N 1
ATOM 613 C CA . HIS A 1 79 ? 12.648 -27.391 -3.857 1 97.19 79 HIS A CA 1
ATOM 614 C C . HIS A 1 79 ? 12.68 -28.875 -4.219 1 97.19 79 HIS A C 1
ATOM 616 O O . HIS A 1 79 ? 13.742 -29.422 -4.523 1 97.19 79 HIS A O 1
ATOM 622 N N . ARG A 1 80 ? 11.562 -29.5 -4.219 1 97.88 80 ARG A N 1
ATOM 623 C CA . ARG A 1 80 ? 11.477 -30.906 -4.57 1 97.88 80 ARG A CA 1
ATOM 624 C C . ARG A 1 80 ? 11.805 -31.125 -6.043 1 97.88 80 ARG A C 1
ATOM 626 O O . ARG A 1 80 ? 12.5 -32.094 -6.398 1 97.88 80 ARG A O 1
ATOM 633 N N . VAL A 1 81 ? 11.312 -30.219 -6.812 1 97.38 81 VAL A N 1
ATOM 634 C CA . VAL A 1 81 ? 11.625 -30.297 -8.234 1 97.38 81 VAL A CA 1
ATOM 635 C C . VAL A 1 81 ? 13.133 -30.156 -8.43 1 97.38 81 VAL A C 1
ATOM 637 O O . VAL A 1 81 ? 13.742 -30.922 -9.172 1 97.38 81 VAL A O 1
ATOM 640 N N . GLN A 1 82 ? 13.727 -29.25 -7.77 1 96.62 82 GLN A N 1
ATOM 641 C CA . GLN A 1 82 ? 15.156 -29 -7.887 1 96.62 82 GLN A CA 1
ATOM 642 C C . GLN A 1 82 ? 15.961 -30.219 -7.426 1 96.62 82 GLN A C 1
ATOM 644 O O . GLN A 1 82 ? 16.953 -30.594 -8.062 1 96.62 82 GLN A O 1
ATOM 649 N N . ARG A 1 83 ? 15.555 -30.781 -6.363 1 97.69 83 ARG A N 1
ATOM 650 C CA . ARG A 1 83 ? 16.234 -31.969 -5.859 1 97.69 83 ARG A CA 1
ATOM 651 C C . ARG A 1 83 ? 16.188 -33.094 -6.887 1 97.69 83 ARG A C 1
ATOM 653 O O . ARG A 1 83 ? 17.188 -33.781 -7.082 1 97.69 83 ARG A O 1
ATOM 660 N N . CYS A 1 84 ? 15.031 -33.219 -7.488 1 98.06 84 CYS A N 1
ATOM 661 C CA . CYS A 1 84 ? 14.898 -34.25 -8.508 1 98.06 84 CYS A CA 1
ATOM 662 C C . CYS A 1 84 ? 15.867 -34 -9.656 1 98.06 84 CYS A C 1
ATOM 664 O O . CYS A 1 84 ? 16.562 -34.938 -10.094 1 98.06 84 CYS A O 1
ATOM 666 N N . VAL A 1 85 ? 15.969 -32.781 -10.109 1 96.56 85 VAL A N 1
ATOM 667 C CA . VAL A 1 85 ? 16.828 -32.438 -11.227 1 96.56 85 VAL A CA 1
ATOM 668 C C . VAL A 1 85 ? 18.297 -32.562 -10.805 1 96.56 85 VAL A C 1
ATOM 670 O O . VAL A 1 85 ? 19.141 -32.969 -11.609 1 96.56 85 VAL A O 1
ATOM 673 N N . GLN A 1 86 ? 18.547 -32.281 -9.57 1 96.62 86 GLN A N 1
ATOM 674 C CA . GLN A 1 86 ? 19.906 -32.406 -9.062 1 96.62 86 GLN A CA 1
ATOM 675 C C . GLN A 1 86 ? 20.375 -33.844 -9.086 1 96.62 86 GLN A C 1
ATOM 677 O O . GLN A 1 86 ? 21.531 -34.125 -9.391 1 96.62 86 GLN A O 1
ATOM 682 N N . GLN A 1 87 ? 19.531 -34.812 -8.766 1 97.19 87 GLN A N 1
ATOM 683 C CA . GLN A 1 87 ? 19.859 -36.219 -8.844 1 97.19 87 GLN A CA 1
ATOM 684 C C . GLN A 1 87 ? 20.234 -36.625 -10.266 1 97.19 87 GLN A C 1
ATOM 686 O O . GLN A 1 87 ? 21.156 -37.406 -10.469 1 97.19 87 GLN A O 1
ATOM 691 N N . CYS A 1 88 ? 19.453 -36.031 -11.18 1 97.31 88 CYS A N 1
ATOM 692 C CA . CYS A 1 88 ? 19.797 -36.281 -12.57 1 97.31 88 CYS A CA 1
ATOM 693 C C . CYS A 1 88 ? 21.172 -35.719 -12.914 1 97.31 88 CYS A C 1
ATOM 695 O O . CYS A 1 88 ? 21.953 -36.344 -13.617 1 97.31 88 CYS A O 1
ATOM 697 N N . GLN A 1 89 ? 21.516 -34.562 -12.352 1 95.31 89 GLN A N 1
ATOM 698 C CA . GLN A 1 89 ? 22.812 -33.938 -12.578 1 95.31 89 GLN A CA 1
ATOM 699 C C . GLN A 1 89 ? 23.938 -34.781 -11.992 1 95.31 89 GLN A C 1
ATOM 701 O O . GLN A 1 89 ? 24.984 -34.938 -12.625 1 95.31 89 GLN A O 1
ATOM 706 N N . ASP A 1 90 ? 23.75 -35.281 -10.82 1 96.69 90 ASP A N 1
ATOM 707 C CA . ASP A 1 90 ? 24.734 -36.156 -10.172 1 96.69 90 ASP A CA 1
ATOM 708 C C . ASP A 1 90 ? 25.031 -37.375 -11.008 1 96.69 90 ASP A C 1
ATOM 710 O O . ASP A 1 90 ? 26.188 -37.781 -11.164 1 96.69 90 ASP A O 1
ATOM 714 N N . LYS A 1 91 ? 23.969 -38.062 -11.523 1 95.69 91 LYS A N 1
ATOM 715 C CA . LYS A 1 91 ? 24.141 -39.219 -12.375 1 95.69 91 LYS A CA 1
ATOM 716 C C . LYS A 1 91 ? 24.875 -38.875 -13.656 1 95.69 91 LYS A C 1
ATOM 718 O O . LYS A 1 91 ? 25.719 -39.656 -14.125 1 95.69 91 LYS A O 1
ATOM 723 N N . GLN A 1 92 ? 24.578 -37.719 -14.164 1 95.06 92 GLN A N 1
ATOM 724 C CA . GLN A 1 92 ? 25.219 -37.281 -15.406 1 95.06 92 GLN A CA 1
ATOM 725 C C . GLN A 1 92 ? 26.703 -37.062 -15.219 1 95.06 92 GLN A C 1
ATOM 727 O O . GLN A 1 92 ? 27.5 -37.312 -16.125 1 95.06 92 GLN A O 1
ATOM 732 N N . ALA A 1 93 ? 27 -36.5 -14.016 1 93.56 93 ALA A N 1
ATOM 733 C CA . ALA A 1 93 ? 28.391 -36.219 -13.703 1 93.56 93 ALA A CA 1
ATOM 734 C C . ALA A 1 93 ? 29.234 -37.5 -13.812 1 93.56 93 ALA A C 1
ATOM 736 O O . ALA A 1 93 ? 30.422 -37.438 -14.164 1 93.56 93 ALA A O 1
ATOM 737 N N . THR A 1 94 ? 28.656 -38.656 -13.648 1 93.44 94 THR A N 1
ATOM 738 C CA . THR A 1 94 ? 29.344 -39.938 -13.68 1 93.44 94 THR A CA 1
ATOM 739 C C . THR A 1 94 ? 29.234 -40.594 -15.055 1 93.44 94 THR A C 1
ATOM 741 O O . THR A 1 94 ? 30.219 -41.094 -15.594 1 93.44 94 THR A O 1
ATOM 744 N N . THR A 1 95 ? 28.141 -40.469 -15.734 1 93.12 95 THR A N 1
ATOM 745 C CA . THR A 1 95 ? 27.859 -41.219 -16.953 1 93.12 95 THR A CA 1
ATOM 746 C C . THR A 1 95 ? 28.266 -40.406 -18.188 1 93.12 95 THR A C 1
ATOM 748 O O . THR A 1 95 ? 28.516 -41 -19.25 1 93.12 95 THR A O 1
ATOM 751 N N . GLN A 1 96 ? 28.141 -39 -18.047 1 94.12 96 GLN A N 1
ATOM 752 C CA . GLN A 1 96 ? 28.422 -38.094 -19.141 1 94.12 96 GLN A CA 1
ATOM 753 C C . GLN A 1 96 ? 27.594 -38.406 -20.375 1 94.12 96 GLN A C 1
ATOM 755 O O . GLN A 1 96 ? 28.078 -38.344 -21.5 1 94.12 96 GLN A O 1
ATOM 760 N N . ASP A 1 97 ? 26.453 -38.938 -20.266 1 94.31 97 ASP A N 1
ATOM 761 C CA . ASP A 1 97 ? 25.484 -39.312 -21.297 1 94.31 97 ASP A CA 1
ATOM 762 C C . ASP A 1 97 ? 24.312 -38.344 -21.359 1 94.31 97 ASP A C 1
ATOM 764 O O . ASP A 1 97 ? 23.438 -38.375 -20.5 1 94.31 97 ASP A O 1
ATOM 768 N N . GLN A 1 98 ? 24.312 -37.531 -22.375 1 92.38 98 GLN A N 1
ATOM 769 C CA . GLN A 1 98 ? 23.312 -36.5 -22.5 1 92.38 98 GLN A CA 1
ATOM 770 C C . GLN A 1 98 ? 21.922 -37.094 -22.688 1 92.38 98 GLN A C 1
ATOM 772 O O . GLN A 1 98 ? 20.922 -36.531 -22.203 1 92.38 98 GLN A O 1
ATOM 777 N N . GLY A 1 99 ? 21.844 -38.188 -23.438 1 94.31 99 GLY A N 1
ATOM 778 C CA . GLY A 1 99 ? 20.562 -38.844 -23.625 1 94.31 99 GLY A CA 1
ATOM 779 C C . GLY A 1 99 ? 19.953 -39.344 -22.344 1 94.31 99 GLY A C 1
ATOM 780 O O . GLY A 1 99 ? 18.75 -39.156 -22.109 1 94.31 99 GLY A O 1
ATOM 781 N N . LYS A 1 100 ? 20.75 -39.938 -21.5 1 94.94 100 LYS A N 1
ATOM 782 C CA . LYS A 1 100 ? 20.281 -40.438 -20.203 1 94.94 100 LYS A CA 1
ATOM 783 C C . LYS A 1 100 ? 19.891 -39.25 -19.297 1 94.94 100 LYS A C 1
ATOM 785 O O . LYS A 1 100 ? 18.906 -39.344 -18.562 1 94.94 100 LYS A O 1
ATOM 790 N N . PHE A 1 101 ? 20.656 -38.125 -19.391 1 95.12 101 PHE A N 1
ATOM 791 C CA . PHE A 1 101 ? 20.344 -36.938 -18.609 1 95.12 101 PHE A CA 1
ATOM 792 C C . PHE A 1 101 ? 18.984 -36.375 -19.016 1 95.12 101 PHE A C 1
ATOM 794 O O . PHE A 1 101 ? 18.141 -36.094 -18.156 1 95.12 101 PHE A O 1
ATOM 801 N N . ASP A 1 102 ? 18.812 -36.25 -20.328 1 95.69 102 ASP A N 1
ATOM 802 C CA . ASP A 1 102 ? 17.562 -35.688 -20.828 1 95.69 102 ASP A CA 1
ATOM 803 C C . ASP A 1 102 ? 16.375 -36.531 -20.422 1 95.69 102 ASP A C 1
ATOM 805 O O . ASP A 1 102 ? 15.312 -36 -20.062 1 95.69 102 ASP A O 1
ATOM 809 N N . LYS A 1 103 ? 16.531 -37.875 -20.547 1 96.38 103 LYS A N 1
ATOM 810 C CA . LYS A 1 103 ? 15.469 -38.75 -20.141 1 96.38 103 LYS A CA 1
ATOM 811 C C . LYS A 1 103 ? 15.172 -38.625 -18.641 1 96.38 103 LYS A C 1
ATOM 813 O O . LYS A 1 103 ? 14.016 -38.562 -18.234 1 96.38 103 LYS A O 1
ATOM 818 N N . CYS A 1 104 ? 16.156 -38.5 -17.875 1 97.25 104 CYS A N 1
ATOM 819 C CA . CYS A 1 104 ? 16.047 -38.375 -16.422 1 97.25 104 CYS A CA 1
ATOM 820 C C . CYS A 1 104 ? 15.281 -37.094 -16.062 1 97.25 104 CYS A C 1
ATOM 822 O O . CYS A 1 104 ? 14.336 -37.125 -15.273 1 97.25 104 CYS A O 1
ATOM 824 N N . VAL A 1 105 ? 15.602 -35.938 -16.625 1 97.31 105 VAL A N 1
ATOM 825 C CA . VAL A 1 105 ? 14.961 -34.656 -16.344 1 97.31 105 VAL A CA 1
ATOM 826 C C . VAL A 1 105 ? 13.508 -34.688 -16.812 1 97.31 105 VAL A C 1
ATOM 828 O O . VAL A 1 105 ? 12.617 -34.156 -16.125 1 97.31 105 VAL A O 1
ATOM 831 N N . SER A 1 106 ? 13.281 -35.312 -17.906 1 97.56 106 SER A N 1
ATOM 832 C CA . SER A 1 106 ? 11.914 -35.438 -18.406 1 97.56 106 SER A CA 1
ATOM 833 C C . SER A 1 106 ? 11.047 -36.25 -17.438 1 97.56 106 SER A C 1
ATOM 835 O O . SER A 1 106 ? 9.883 -35.906 -17.234 1 97.56 106 SER A O 1
ATOM 837 N N . GLU A 1 107 ? 11.633 -37.281 -16.922 1 97.62 107 GLU A N 1
ATOM 838 C CA . GLU A 1 107 ? 10.898 -38.094 -15.938 1 97.62 107 GLU A CA 1
ATOM 839 C C . GLU A 1 107 ? 10.555 -37.25 -14.695 1 97.62 107 GLU A C 1
ATOM 841 O O . GLU A 1 107 ? 9.461 -37.375 -14.156 1 97.62 107 GLU A O 1
ATOM 846 N N . CYS A 1 108 ? 11.438 -36.438 -14.281 1 97.88 108 CYS A N 1
ATOM 847 C CA . CYS A 1 108 ? 11.148 -35.531 -13.18 1 97.88 108 CYS A CA 1
ATOM 848 C C . CYS A 1 108 ? 9.977 -34.594 -13.516 1 97.88 108 CYS A C 1
ATOM 850 O O . CYS A 1 108 ? 9.039 -34.469 -12.727 1 97.88 108 CYS A O 1
ATOM 852 N N . ALA A 1 109 ? 10.055 -33.969 -14.648 1 98 109 ALA A N 1
ATOM 853 C CA . ALA A 1 109 ? 9.039 -33 -15.047 1 98 109 ALA A CA 1
ATOM 854 C C . ALA A 1 109 ? 7.656 -33.625 -15.094 1 98 109 ALA A C 1
ATOM 856 O O . ALA A 1 109 ? 6.684 -33.062 -14.602 1 98 109 ALA A O 1
ATOM 857 N N . VAL A 1 110 ? 7.59 -34.812 -15.68 1 97.44 110 VAL A N 1
ATOM 858 C CA . VAL A 1 110 ? 6.316 -35.531 -15.82 1 97.44 110 VAL A CA 1
ATOM 859 C C . VAL A 1 110 ? 5.773 -35.875 -14.438 1 97.44 110 VAL A C 1
ATOM 861 O O . VAL A 1 110 ? 4.586 -35.688 -14.164 1 97.44 110 VAL A O 1
ATOM 864 N N . PHE A 1 111 ? 6.621 -36.312 -13.609 1 97.81 111 PHE A N 1
ATOM 865 C CA . PHE A 1 111 ? 6.227 -36.688 -12.25 1 97.81 111 PHE A CA 1
ATOM 866 C C . PHE A 1 111 ? 5.68 -35.469 -11.508 1 97.81 111 PHE A C 1
ATOM 868 O O . PHE A 1 111 ? 4.625 -35.531 -10.883 1 97.81 111 PHE A O 1
ATOM 875 N N . TYR A 1 112 ? 6.297 -34.375 -11.633 1 97.94 112 TYR A N 1
ATOM 876 C CA . TYR A 1 112 ? 5.93 -33.188 -10.844 1 97.94 112 TYR A CA 1
ATOM 877 C C . TYR A 1 112 ? 4.762 -32.469 -11.477 1 97.94 112 TYR A C 1
ATOM 879 O O . TYR A 1 112 ? 4.082 -31.672 -10.812 1 97.94 112 TYR A O 1
ATOM 887 N N . GLN A 1 113 ? 4.516 -32.656 -12.742 1 97.88 113 GLN A N 1
ATOM 888 C CA . GLN A 1 113 ? 3.248 -32.188 -13.305 1 97.88 113 GLN A CA 1
ATOM 889 C C . GLN A 1 113 ? 2.064 -32.812 -12.578 1 97.88 113 GLN A C 1
ATOM 891 O O . GLN A 1 113 ? 1.09 -32.156 -12.258 1 97.88 113 GLN A O 1
ATOM 896 N N . LYS A 1 114 ? 2.248 -34.156 -12.289 1 97.75 114 LYS A N 1
ATOM 897 C CA . LYS A 1 114 ? 1.199 -34.875 -11.562 1 97.75 114 LYS A CA 1
ATOM 898 C C . LYS A 1 114 ? 1.1 -34.375 -10.117 1 97.75 114 LYS A C 1
ATOM 900 O O . LYS A 1 114 ? -0 -34.188 -9.594 1 97.75 114 LYS A O 1
ATOM 905 N N . GLU A 1 115 ? 2.238 -34.188 -9.547 1 97.56 115 GLU A N 1
ATOM 906 C CA . GLU A 1 115 ? 2.256 -33.688 -8.18 1 97.56 115 GLU A CA 1
ATOM 907 C C . GLU A 1 115 ? 1.609 -32.281 -8.086 1 97.56 115 GLU A C 1
ATOM 909 O O . GLU A 1 115 ? 0.912 -32 -7.113 1 97.56 115 GLU A O 1
ATOM 914 N N . LEU A 1 116 ? 1.874 -31.469 -9.055 1 97.75 116 LEU A N 1
ATOM 915 C CA . LEU A 1 116 ? 1.292 -30.141 -9.07 1 97.75 116 LEU A CA 1
ATOM 916 C C . LEU A 1 116 ? -0.228 -30.203 -9.172 1 97.75 116 LEU A C 1
ATOM 918 O O . LEU A 1 116 ? -0.935 -29.438 -8.508 1 97.75 116 LEU A O 1
ATOM 922 N N . ALA A 1 117 ? -0.705 -31.078 -9.992 1 95.69 117 ALA A N 1
ATOM 923 C CA . ALA A 1 117 ? -2.146 -31.266 -10.141 1 95.69 117 ALA A CA 1
ATOM 924 C C . ALA A 1 117 ? -2.781 -31.688 -8.82 1 95.69 117 ALA A C 1
ATOM 926 O O . ALA A 1 117 ? -3.898 -31.266 -8.5 1 95.69 117 ALA A O 1
ATOM 927 N N . SER A 1 118 ? -2.018 -32.5 -8.094 1 95.31 118 SER A N 1
ATOM 928 C CA . SER A 1 118 ? -2.492 -32.969 -6.797 1 95.31 118 SER A CA 1
ATOM 929 C C . SER A 1 118 ? -2.418 -31.859 -5.754 1 95.31 118 SER A C 1
ATOM 931 O O . SER A 1 118 ? -3.234 -31.812 -4.828 1 95.31 118 SER A O 1
ATOM 933 N N . LEU A 1 119 ? -1.5 -31 -5.914 1 95.75 119 LEU A N 1
ATOM 934 C CA . LEU A 1 119 ? -1.258 -29.922 -4.973 1 95.75 119 LEU A CA 1
ATOM 935 C C . LEU A 1 119 ? -2.246 -28.781 -5.191 1 95.75 119 LEU A C 1
ATOM 937 O O . LEU A 1 119 ? -2.584 -28.047 -4.254 1 95.75 119 LEU A O 1
ATOM 941 N N . LYS A 1 120 ? -2.729 -28.641 -6.363 1 95.75 120 LYS A N 1
ATOM 942 C CA . LYS A 1 120 ? -3.523 -27.5 -6.793 1 95.75 120 LYS A CA 1
ATOM 943 C C . LYS A 1 120 ? -4.73 -27.297 -5.883 1 95.75 120 LYS A C 1
ATOM 945 O O . LYS A 1 120 ? -4.98 -26.172 -5.414 1 95.75 120 LYS A O 1
ATOM 950 N N . PRO A 1 121 ? -5.48 -28.344 -5.516 1 93.81 121 PRO A N 1
ATOM 951 C CA . PRO A 1 121 ? -6.641 -28.141 -4.645 1 93.81 121 PRO A CA 1
ATOM 952 C C . PRO A 1 121 ? -6.266 -27.547 -3.287 1 9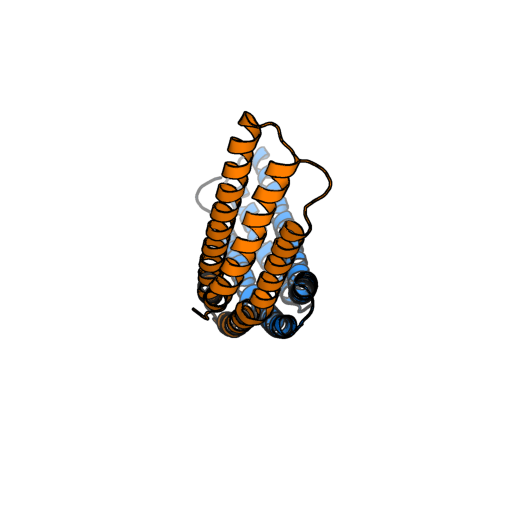3.81 121 PRO A C 1
ATOM 954 O O . PRO A 1 121 ? -7.016 -26.734 -2.734 1 93.81 121 PRO A O 1
ATOM 957 N N . GLN A 1 122 ? -5.152 -27.875 -2.832 1 92.88 122 GLN A N 1
ATOM 958 C CA . GLN A 1 122 ? -4.684 -27.359 -1.553 1 92.88 122 GLN A CA 1
ATOM 959 C C . GLN A 1 122 ? -4.316 -25.875 -1.663 1 92.88 122 GLN A C 1
ATOM 961 O O . GLN A 1 122 ? -4.547 -25.109 -0.731 1 92.88 122 GLN A O 1
ATOM 966 N N . LEU A 1 123 ? -3.736 -25.547 -2.783 1 94.38 123 LEU A N 1
ATOM 967 C CA . LEU A 1 123 ? -3.344 -24.172 -3.021 1 94.38 123 LEU A CA 1
ATOM 968 C C . LEU A 1 123 ? -4.57 -23.266 -3.158 1 94.38 123 LEU A C 1
ATOM 970 O O . LEU A 1 123 ? -4.52 -22.094 -2.816 1 94.38 123 LEU A O 1
ATOM 974 N N . MET A 1 124 ? -5.625 -23.906 -3.609 1 93.06 124 MET A N 1
ATOM 975 C CA . MET A 1 124 ? -6.824 -23.141 -3.918 1 93.06 124 MET A CA 1
ATOM 976 C C . MET A 1 124 ? -7.73 -23.031 -2.695 1 93.06 124 MET A C 1
ATOM 978 O O . MET A 1 124 ? -8.711 -22.281 -2.709 1 93.06 124 MET A O 1
ATOM 982 N N . LYS A 1 125 ? -7.363 -23.781 -1.635 1 85.69 125 LYS A N 1
ATOM 983 C CA . LYS A 1 125 ? -8.203 -23.75 -0.44 1 85.69 125 LYS A CA 1
ATOM 984 C C . LYS A 1 125 ? -8.211 -22.375 0.203 1 85.69 125 LYS A C 1
ATOM 986 O O . LYS A 1 125 ? -7.164 -21.734 0.332 1 85.69 125 LYS A O 1
ATOM 991 N N . LYS A 1 126 ? -9.547 -21.906 0.36 1 69.88 126 LYS A N 1
ATOM 992 C CA . LYS A 1 126 ? -9.734 -20.641 1.062 1 69.88 126 LYS A CA 1
ATOM 993 C C . LYS A 1 126 ? -9.484 -20.797 2.559 1 69.88 126 LYS A C 1
ATOM 995 O O . LYS A 1 126 ? -9.984 -21.734 3.18 1 69.88 126 LYS A O 1
ATOM 1000 N N . ARG A 1 127 ? -8.32 -20.203 3.016 1 64.25 127 ARG A N 1
ATOM 1001 C CA . ARG A 1 127 ? -8.039 -20.297 4.445 1 64.25 127 ARG A CA 1
ATOM 1002 C C . ARG A 1 127 ? -8.562 -19.062 5.18 1 64.25 127 ARG A C 1
ATOM 1004 O O . ARG A 1 127 ? -8.664 -17.984 4.594 1 64.25 127 ARG A O 1
ATOM 1011 N N . MET B 1 1 ? 19.219 24.297 20.969 1 39.12 1 MET B N 1
ATOM 1012 C CA . MET B 1 1 ? 18.156 25.297 20.844 1 39.12 1 MET B CA 1
ATOM 1013 C C . MET B 1 1 ? 17.547 25.625 22.203 1 39.12 1 MET B C 1
ATOM 1015 O O . MET B 1 1 ? 17.406 24.734 23.047 1 39.12 1 MET B O 1
ATOM 1019 N N . SER B 1 2 ? 17.578 26.734 22.797 1 43.59 2 SER B N 1
ATOM 1020 C CA . SER B 1 2 ? 17.188 27.062 24.172 1 43.59 2 SER B CA 1
ATOM 1021 C C . SER B 1 2 ? 15.906 26.328 24.562 1 43.59 2 SER B C 1
ATOM 1023 O O . SER B 1 2 ? 15.055 26.047 23.719 1 43.59 2 SER B O 1
ATOM 1025 N N . GLY B 1 3 ? 15.719 25.547 25.562 1 49.53 3 GLY B N 1
ATOM 1026 C CA . GLY B 1 3 ? 14.758 24.672 26.219 1 49.53 3 GLY B CA 1
ATOM 1027 C C . GLY B 1 3 ? 13.336 25.188 26.156 1 49.53 3 GLY B C 1
ATOM 1028 O O . GLY B 1 3 ? 12.375 24.438 26.312 1 49.53 3 GLY B O 1
ATOM 1029 N N . VAL B 1 4 ? 12.953 26.547 26.688 1 57.28 4 VAL B N 1
ATOM 1030 C CA . VAL B 1 4 ? 11.633 27.172 26.828 1 57.28 4 VAL B CA 1
ATOM 1031 C C . VAL B 1 4 ? 11.055 27.453 25.438 1 57.28 4 VAL B C 1
ATOM 1033 O O . VAL B 1 4 ? 11.531 28.328 24.734 1 57.28 4 VAL B O 1
ATOM 1036 N N . GLN B 1 5 ? 10.461 26.578 24.844 1 74 5 GLN B N 1
ATOM 1037 C CA . GLN B 1 5 ? 9.805 26.984 23.609 1 74 5 GLN B CA 1
ATOM 1038 C C . GLN B 1 5 ? 8.75 28.062 23.859 1 74 5 GLN B C 1
ATOM 1040 O O . GLN B 1 5 ? 7.855 27.859 24.688 1 74 5 GLN B O 1
ATOM 1045 N N . LEU B 1 6 ? 8.852 29.281 23.438 1 91 6 LEU B N 1
ATOM 1046 C CA . LEU B 1 6 ? 7.941 30.422 23.547 1 91 6 LEU B CA 1
ATOM 1047 C C . LEU B 1 6 ? 6.508 30 23.25 1 91 6 LEU B C 1
ATOM 1049 O O . LEU B 1 6 ? 6.273 29.172 22.359 1 91 6 LEU B O 1
ATOM 1053 N N . LYS B 1 7 ? 5.578 30.422 24.125 1 95.69 7 LYS B N 1
ATOM 1054 C CA . LYS B 1 7 ? 4.172 30.062 24 1 95.69 7 LYS B CA 1
ATOM 1055 C C . LYS B 1 7 ? 3.672 30.25 22.578 1 95.69 7 LYS B C 1
ATOM 1057 O O . LYS B 1 7 ? 2.93 29.422 22.062 1 95.69 7 LYS B O 1
ATOM 1062 N N . ALA B 1 8 ? 4.004 31.312 21.875 1 95.25 8 ALA B N 1
ATOM 1063 C CA . ALA B 1 8 ? 3.566 31.609 20.516 1 95.25 8 ALA B CA 1
ATOM 1064 C C . ALA B 1 8 ? 4.043 30.531 19.547 1 95.25 8 ALA B C 1
ATOM 1066 O O . ALA B 1 8 ? 3.328 30.172 18.609 1 95.25 8 ALA B O 1
ATOM 1067 N N . VAL B 1 9 ? 5.23 29.984 19.719 1 95.69 9 VAL B N 1
ATOM 1068 C CA . VAL B 1 9 ? 5.785 28.938 18.875 1 95.69 9 VAL B CA 1
ATOM 1069 C C . VAL B 1 9 ? 5.023 27.641 19.109 1 95.69 9 VAL B C 1
ATOM 1071 O O . VAL B 1 9 ? 4.688 26.922 18.156 1 95.69 9 VAL B O 1
ATOM 1074 N N . GLN B 1 10 ? 4.742 27.344 20.297 1 96.5 10 GLN B N 1
ATOM 1075 C CA . GLN B 1 10 ? 3.969 26.156 20.625 1 96.5 10 GLN B CA 1
ATOM 1076 C C . GLN B 1 10 ? 2.568 26.219 20.016 1 96.5 10 GLN B C 1
ATOM 1078 O O . GLN B 1 10 ? 2.049 25.219 19.531 1 96.5 10 GLN B O 1
ATOM 1083 N N . ASP B 1 11 ? 1.996 27.422 20.141 1 96.81 11 ASP B N 1
ATOM 1084 C CA . ASP B 1 11 ? 0.666 27.609 19.562 1 96.81 11 ASP B CA 1
ATOM 1085 C C . ASP B 1 11 ? 0.675 27.391 18.062 1 96.81 11 ASP B C 1
ATOM 1087 O O . ASP B 1 11 ? -0.248 26.781 17.5 1 96.81 11 ASP B O 1
ATOM 1091 N N . LEU B 1 12 ? 1.649 27.859 17.391 1 97.25 12 LEU B N 1
ATOM 1092 C CA . LEU B 1 12 ? 1.769 27.672 15.945 1 97.25 12 LEU B CA 1
ATOM 1093 C C . LEU B 1 12 ? 1.9 26.188 15.609 1 97.25 12 LEU B C 1
ATOM 1095 O O . LEU B 1 12 ? 1.245 25.688 14.688 1 97.25 12 LEU B O 1
ATOM 1099 N N . GLN B 1 13 ? 2.691 25.484 16.344 1 95.62 13 GLN B N 1
ATOM 1100 C CA . GLN B 1 13 ? 2.867 24.062 16.125 1 95.62 13 GLN B CA 1
ATOM 1101 C C . GLN B 1 13 ? 1.562 23.297 16.359 1 95.62 13 GLN B C 1
ATOM 1103 O O . GLN B 1 13 ? 1.23 22.375 15.617 1 95.62 13 GLN B O 1
ATOM 1108 N N . ALA B 1 14 ? 0.862 23.672 17.406 1 97.06 14 ALA B N 1
ATOM 1109 C CA . ALA B 1 14 ? -0.419 23.047 17.719 1 97.06 14 ALA B CA 1
ATOM 1110 C C . ALA B 1 14 ? -1.438 23.312 16.609 1 97.06 14 ALA B C 1
ATOM 1112 O O . ALA B 1 14 ? -2.201 22.406 16.25 1 97.06 14 ALA B O 1
ATOM 1113 N N . GLN B 1 15 ? -1.41 24.484 16.125 1 97.06 15 GLN B N 1
ATOM 1114 C CA . GLN B 1 15 ? -2.316 24.812 15.031 1 97.06 15 GLN B CA 1
ATOM 1115 C C . GLN B 1 15 ? -1.986 24.016 13.781 1 97.06 15 GLN B C 1
ATOM 1117 O O . GLN B 1 15 ? -2.887 23.531 13.086 1 97.06 15 GLN B O 1
ATOM 1122 N N . LEU B 1 16 ? -0.76 23.891 13.477 1 96.62 16 LEU B N 1
ATOM 1123 C CA . LEU B 1 16 ? -0.332 23.094 12.328 1 96.62 16 LEU B CA 1
ATOM 1124 C C . LEU B 1 16 ? -0.789 21.656 12.461 1 96.62 16 LEU B C 1
ATOM 1126 O O . LEU B 1 16 ? -1.278 21.062 11.5 1 96.62 16 LEU B O 1
ATOM 1130 N N . THR B 1 17 ? -0.63 21.109 13.648 1 95.88 17 THR B N 1
ATOM 1131 C CA . THR B 1 17 ? -1.07 19.75 13.93 1 95.88 17 THR B CA 1
ATOM 1132 C C . THR B 1 17 ? -2.576 19.609 13.727 1 95.88 17 THR B C 1
ATOM 1134 O O . THR B 1 17 ? -3.045 18.641 13.141 1 95.88 17 THR B O 1
ATOM 1137 N N . LYS B 1 18 ? -3.273 20.594 14.172 1 96.06 18 LYS B N 1
ATOM 1138 C CA . LYS B 1 18 ? -4.727 20.578 14.031 1 96.06 18 LYS B CA 1
ATOM 1139 C C . LYS B 1 18 ? -5.133 20.625 12.555 1 96.06 18 LYS B C 1
ATOM 1141 O O . LYS B 1 18 ? -6.055 19.922 12.141 1 96.06 18 LYS B O 1
ATOM 1146 N N . VAL B 1 19 ? -4.461 21.391 11.812 1 95.88 19 VAL B N 1
ATOM 1147 C CA . VAL B 1 19 ? -4.734 21.484 10.383 1 95.88 19 VAL B CA 1
ATOM 1148 C C . VAL B 1 19 ? -4.465 20.141 9.711 1 95.88 19 VAL B C 1
ATOM 1150 O O . VAL B 1 19 ? -5.258 19.688 8.891 1 95.88 19 VAL B O 1
ATOM 1153 N N . MET B 1 20 ? -3.459 19.531 10.07 1 95.38 20 MET B N 1
ATOM 1154 C CA . MET B 1 20 ? -3.115 18.234 9.5 1 95.38 20 MET B CA 1
ATOM 1155 C C . MET B 1 20 ? -4.18 17.203 9.828 1 95.38 20 MET B C 1
ATOM 1157 O O . MET B 1 20 ? -4.52 16.359 8.992 1 95.38 20 MET B O 1
ATOM 1161 N N . GLU B 1 21 ? -4.625 17.203 11.008 1 95.19 21 GLU B N 1
ATOM 1162 C CA . GLU B 1 21 ? -5.676 16.266 11.422 1 95.19 21 GLU B CA 1
ATOM 1163 C C . GLU B 1 21 ? -6.965 16.516 10.648 1 95.19 21 GLU B C 1
ATOM 1165 O O . GLU B 1 21 ? -7.629 15.578 10.219 1 95.19 21 GLU B O 1
ATOM 1170 N N . GLU B 1 22 ? -7.254 17.734 10.531 1 95.19 22 GLU B N 1
ATOM 1171 C CA . GLU B 1 22 ? -8.453 18.078 9.773 1 95.19 22 GLU B CA 1
ATOM 1172 C C . GLU B 1 22 ? -8.32 17.656 8.312 1 95.19 22 GLU B C 1
ATOM 1174 O O . GLU B 1 22 ? -9.273 17.141 7.719 1 95.19 22 GLU B O 1
ATOM 1179 N N . LEU B 1 23 ? -7.219 17.891 7.77 1 95.38 23 LEU B N 1
ATOM 1180 C CA . LEU B 1 23 ? -6.938 17.453 6.406 1 95.38 23 LEU B CA 1
ATOM 1181 C C . LEU B 1 23 ? -7.137 15.945 6.262 1 95.38 23 LEU B C 1
ATOM 1183 O O . LEU B 1 23 ? -7.77 15.484 5.309 1 95.38 23 LEU B O 1
ATOM 1187 N N . ASP B 1 24 ? -6.602 15.273 7.156 1 95.44 24 ASP B N 1
ATOM 1188 C CA . ASP B 1 24 ? -6.734 13.82 7.137 1 95.44 24 ASP B CA 1
ATOM 1189 C C . ASP B 1 24 ? -8.203 13.398 7.117 1 95.44 24 ASP B C 1
ATOM 1191 O O . ASP B 1 24 ? -8.633 12.656 6.234 1 95.44 24 ASP B O 1
ATOM 1195 N N . HIS B 1 25 ? -8.992 13.969 8.016 1 95.69 25 HIS B N 1
ATOM 1196 C CA . HIS B 1 25 ? -10.375 13.547 8.195 1 95.69 25 HIS B CA 1
ATOM 1197 C C . HIS B 1 25 ? -11.258 14.086 7.074 1 95.69 25 HIS B C 1
ATOM 1199 O O . HIS B 1 25 ? -12.133 13.367 6.57 1 95.69 25 HIS B O 1
ATOM 1205 N N . LYS B 1 26 ? -10.969 15.211 6.672 1 94.75 26 LYS B N 1
ATOM 1206 C CA . LYS B 1 26 ? -11.922 15.891 5.801 1 94.75 26 LYS B CA 1
ATOM 1207 C C . LYS B 1 26 ? -11.547 15.719 4.332 1 94.75 26 LYS B C 1
ATOM 1209 O O . LYS B 1 26 ? -12.398 15.852 3.449 1 94.75 26 LYS B O 1
ATOM 1214 N N . VAL B 1 27 ? -10.305 15.445 4.145 1 95.12 27 VAL B N 1
ATOM 1215 C CA . VAL B 1 27 ? -9.875 15.438 2.75 1 95.12 27 VAL B CA 1
ATOM 1216 C C . VAL B 1 27 ? -9.312 14.07 2.393 1 95.12 27 VAL B C 1
ATOM 1218 O O . VAL B 1 27 ? -9.836 13.383 1.516 1 95.12 27 VAL B O 1
ATOM 1221 N N . PHE B 1 28 ? -8.32 13.594 3.096 1 95.5 28 PHE B N 1
ATOM 1222 C CA . PHE B 1 28 ? -7.582 12.414 2.668 1 95.5 28 PHE B CA 1
ATOM 1223 C C . PHE B 1 28 ? -8.406 11.148 2.896 1 95.5 28 PHE B C 1
ATOM 1225 O O . PHE B 1 28 ? -8.422 10.25 2.053 1 95.5 28 PHE B O 1
ATOM 1232 N N . ARG B 1 29 ? -9.094 11.031 3.977 1 96.62 29 ARG B N 1
ATOM 1233 C CA . ARG B 1 29 ? -9.859 9.82 4.25 1 96.62 29 ARG B CA 1
ATOM 1234 C C . ARG B 1 29 ? -10.992 9.641 3.24 1 96.62 29 ARG B C 1
ATOM 1236 O O . ARG B 1 29 ? -11.18 8.555 2.693 1 96.62 29 ARG B O 1
ATOM 1243 N N . PRO B 1 30 ? -11.703 10.719 2.932 1 96.56 30 PRO B N 1
ATOM 1244 C CA . PRO B 1 30 ? -12.695 10.562 1.867 1 96.56 30 PRO B CA 1
ATOM 1245 C C . PRO B 1 30 ? -12.078 10.125 0.541 1 96.56 30 PRO B C 1
ATOM 1247 O O . PRO B 1 30 ? -12.672 9.328 -0.193 1 96.56 30 PRO B O 1
ATOM 1250 N N . GLN B 1 31 ? -10.961 10.641 0.21 1 96.88 31 GLN B N 1
ATOM 1251 C CA . GLN B 1 31 ? -10.273 10.242 -1.015 1 96.88 31 GLN B CA 1
ATOM 1252 C C . GLN B 1 31 ? -9.844 8.781 -0.951 1 96.88 31 GLN B C 1
ATOM 1254 O O . GLN B 1 31 ? -9.922 8.062 -1.947 1 96.88 31 GLN B O 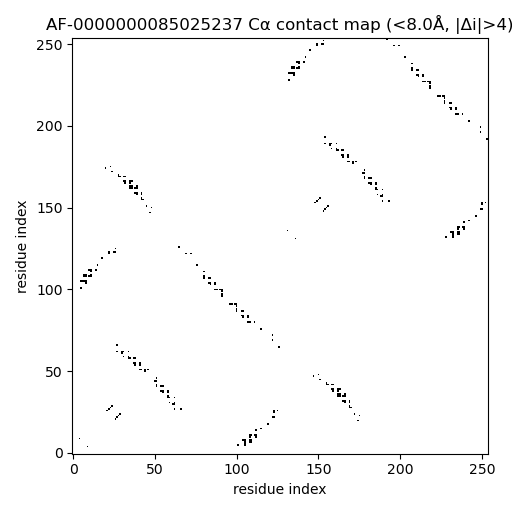1
ATOM 1259 N N . GLN B 1 32 ? -9.336 8.367 0.174 1 97.5 32 GLN B N 1
ATOM 1260 C CA . GLN B 1 32 ? -8.969 6.965 0.363 1 97.5 32 GLN B CA 1
ATOM 1261 C C . GLN B 1 32 ? -10.18 6.051 0.207 1 97.5 32 GLN B C 1
ATOM 1263 O O . GLN B 1 32 ? -10.094 5 -0.432 1 97.5 32 GLN B O 1
ATOM 1268 N N . LYS B 1 33 ? -11.289 6.5 0.781 1 98.38 33 LYS B N 1
ATOM 1269 C CA . LYS B 1 33 ? -12.531 5.742 0.646 1 98.38 33 LYS B CA 1
ATOM 1270 C C . LYS B 1 33 ? -12.906 5.555 -0.822 1 98.38 33 LYS B C 1
ATOM 1272 O O . LYS B 1 33 ? -13.211 4.441 -1.255 1 98.38 33 LYS B O 1
ATOM 1277 N N . ALA B 1 34 ? -12.875 6.648 -1.499 1 98.25 34 ALA B N 1
ATOM 1278 C CA . ALA B 1 34 ? -13.195 6.594 -2.924 1 98.25 34 ALA B CA 1
ATOM 1279 C C . ALA B 1 34 ? -12.234 5.672 -3.664 1 98.25 34 ALA B C 1
ATOM 1281 O O . ALA B 1 34 ? -12.641 4.922 -4.555 1 98.25 34 ALA B O 1
ATOM 1282 N N . ALA B 1 35 ? -10.945 5.75 -3.312 1 98.44 35 ALA B N 1
ATOM 1283 C CA . ALA B 1 35 ? -9.938 4.91 -3.955 1 98.44 35 ALA B CA 1
ATOM 1284 C C . ALA B 1 35 ? -10.195 3.436 -3.668 1 98.44 35 ALA B C 1
ATOM 1286 O O . ALA B 1 35 ? -10.023 2.588 -4.547 1 98.44 35 ALA B O 1
ATOM 1287 N N . PHE B 1 36 ? -10.555 3.096 -2.459 1 98.81 36 PHE B N 1
ATOM 1288 C CA . PHE B 1 36 ? -10.867 1.711 -2.129 1 98.81 36 PHE B CA 1
ATOM 1289 C C . PHE B 1 36 ? -12.094 1.231 -2.902 1 98.81 36 PHE B C 1
ATOM 1291 O O . PHE B 1 36 ? -12.117 0.099 -3.389 1 98.81 36 PHE B O 1
ATOM 1298 N N . GLN B 1 37 ? -13.117 2.074 -3.027 1 98.69 37 GLN B N 1
ATOM 1299 C CA . GLN B 1 37 ? -14.297 1.734 -3.814 1 98.69 37 GLN B CA 1
ATOM 1300 C C . GLN B 1 37 ? -13.93 1.479 -5.273 1 98.69 37 GLN B C 1
ATOM 1302 O O . GLN B 1 37 ? -14.422 0.527 -5.887 1 98.69 37 GLN B O 1
ATOM 1307 N N . CYS B 1 38 ? -13.141 2.35 -5.754 1 98.75 38 CYS B N 1
ATOM 1308 C CA . CYS B 1 38 ? -12.625 2.178 -7.109 1 98.75 38 CYS B CA 1
ATOM 1309 C C . CYS B 1 38 ? -11.852 0.875 -7.238 1 98.75 38 CYS B C 1
ATOM 1311 O O . CYS B 1 38 ? -12.008 0.144 -8.219 1 98.75 38 CYS B O 1
ATOM 1313 N N . SER B 1 39 ? -11 0.531 -6.262 1 98.81 39 SER B N 1
ATOM 1314 C CA . SER B 1 39 ? -10.117 -0.627 -6.281 1 98.81 39 SER B CA 1
ATOM 1315 C C . SER B 1 39 ? -10.906 -1.931 -6.305 1 98.81 39 SER B C 1
ATOM 1317 O O . SER B 1 39 ? -10.461 -2.924 -6.883 1 98.81 39 SER B O 1
ATOM 1319 N N . ILE B 1 40 ? -12.047 -1.902 -5.73 1 98.75 40 ILE B N 1
ATOM 1320 C CA . ILE B 1 40 ? -12.914 -3.074 -5.73 1 98.75 40 ILE B CA 1
ATOM 1321 C C . ILE B 1 40 ? -13.242 -3.473 -7.168 1 98.75 40 ILE B C 1
ATOM 1323 O O . ILE B 1 40 ? -13.219 -4.656 -7.512 1 98.75 40 ILE B O 1
ATOM 1327 N N . LYS B 1 41 ? -13.453 -2.504 -7.992 1 98.56 41 LYS B N 1
ATOM 1328 C CA . LYS B 1 41 ? -13.766 -2.787 -9.391 1 98.56 41 LYS B CA 1
ATOM 1329 C C . LYS B 1 41 ? -12.578 -3.41 -10.109 1 98.56 41 LYS B C 1
ATOM 1331 O O . LYS B 1 41 ? -12.75 -4.219 -11.023 1 98.56 41 LYS B O 1
ATOM 1336 N N . CYS B 1 42 ? -11.406 -3.029 -9.695 1 98.69 42 CYS B N 1
ATOM 1337 C CA . CYS B 1 42 ? -10.188 -3.557 -10.305 1 98.69 42 CYS B CA 1
ATOM 1338 C C . CYS B 1 42 ? -10.055 -5.055 -10.047 1 98.69 42 CYS B C 1
ATOM 1340 O O . CYS B 1 42 ? -9.5 -5.781 -10.867 1 98.69 42 CYS B O 1
ATOM 1342 N N . THR B 1 43 ? -10.578 -5.531 -8.945 1 98.06 43 THR B N 1
ATOM 1343 C CA . THR B 1 43 ? -10.445 -6.941 -8.594 1 98.06 43 THR B CA 1
ATOM 1344 C C . THR B 1 43 ? -11.359 -7.805 -9.461 1 98.06 43 THR B C 1
ATOM 1346 O O . THR B 1 43 ? -11.18 -9.023 -9.531 1 98.06 43 THR B O 1
ATOM 1349 N N . ASP B 1 44 ? -12.281 -7.184 -10.188 1 97.12 44 ASP B N 1
ATOM 1350 C CA . ASP B 1 44 ? -13.211 -7.914 -11.039 1 97.12 44 ASP B CA 1
ATOM 1351 C C . ASP B 1 44 ? -12.617 -8.133 -12.43 1 97.12 44 ASP B C 1
ATOM 1353 O O . ASP B 1 44 ? -13.172 -8.891 -13.234 1 97.12 44 ASP B O 1
ATOM 1357 N N . LEU B 1 45 ? -11.484 -7.496 -12.648 1 97 45 LEU B N 1
ATOM 1358 C CA . LEU B 1 45 ? -10.82 -7.695 -13.93 1 97 45 LEU B CA 1
ATOM 1359 C C . LEU B 1 45 ? -10.266 -9.109 -14.039 1 97 45 LEU B C 1
ATOM 1361 O O . LEU B 1 45 ? -9.773 -9.664 -13.055 1 97 45 LEU B O 1
ATOM 1365 N N . ARG B 1 46 ? -10.305 -9.719 -15.25 1 94.44 46 ARG B N 1
ATOM 1366 C CA . ARG B 1 46 ? -9.922 -11.117 -15.414 1 94.44 46 ARG B CA 1
ATOM 1367 C C . ARG B 1 46 ? -8.656 -11.242 -16.25 1 94.44 46 ARG B C 1
ATOM 1369 O O . ARG B 1 46 ? -8.25 -12.352 -16.609 1 94.44 46 ARG B O 1
ATOM 1376 N N . GLY B 1 47 ? -8.047 -10.086 -16.531 1 95 47 GLY B N 1
ATOM 1377 C CA . GLY B 1 47 ? -6.781 -10.094 -17.234 1 95 47 GLY B CA 1
ATOM 1378 C C . GLY B 1 47 ? -5.594 -10.398 -16.344 1 95 47 GLY B C 1
ATOM 1379 O O . GLY B 1 47 ? -5.766 -10.867 -15.219 1 95 47 GLY B O 1
ATOM 1380 N N . PRO B 1 48 ? -4.355 -10.305 -16.844 1 95.25 48 PRO B N 1
ATOM 1381 C CA . PRO B 1 48 ? -3.145 -10.531 -16.047 1 95.25 48 PRO B CA 1
ATOM 1382 C C . PRO B 1 48 ? -3.01 -9.555 -14.883 1 95.25 48 PRO B C 1
ATOM 1384 O O . PRO B 1 48 ? -3.707 -8.539 -14.844 1 95.25 48 PRO B O 1
ATOM 1387 N N . GLN B 1 49 ? -2.201 -9.914 -14 1 94.31 49 GLN B N 1
ATOM 1388 C CA . GLN B 1 49 ? -2.016 -9.133 -12.781 1 94.31 49 GLN B CA 1
ATOM 1389 C C . GLN B 1 49 ? -1.616 -7.695 -13.109 1 94.31 49 GLN B C 1
ATOM 1391 O O . GLN B 1 49 ? -2.004 -6.762 -12.398 1 94.31 49 GLN B O 1
ATOM 1396 N N . GLU B 1 50 ? -0.844 -7.57 -14.164 1 96.12 50 GLU B N 1
ATOM 1397 C CA . GLU B 1 50 ? -0.365 -6.25 -14.562 1 96.12 50 GLU B CA 1
ATOM 1398 C C . GLU B 1 50 ? -1.528 -5.309 -14.859 1 96.12 50 GLU B C 1
ATOM 1400 O O . GLU B 1 50 ? -1.469 -4.117 -14.547 1 96.12 50 GLU B O 1
ATOM 1405 N N . GLU B 1 51 ? -2.527 -5.891 -15.422 1 97.25 51 GLU B N 1
ATOM 1406 C CA . GLU B 1 51 ? -3.711 -5.09 -15.719 1 97.25 51 GLU B CA 1
ATOM 1407 C C . GLU B 1 51 ? -4.391 -4.613 -14.438 1 97.25 51 GLU B C 1
ATOM 1409 O O . GLU B 1 51 ? -4.797 -3.455 -14.336 1 97.25 51 GLU B O 1
ATOM 1414 N N . MET B 1 52 ? -4.492 -5.434 -13.469 1 97.31 52 MET B N 1
ATOM 1415 C CA . MET B 1 52 ? -5.078 -5.059 -12.188 1 97.31 52 MET B CA 1
ATOM 1416 C C . MET B 1 52 ? -4.211 -4.023 -11.477 1 97.31 52 MET B C 1
ATOM 1418 O O . MET B 1 52 ? -4.727 -3.061 -10.906 1 97.31 52 MET B O 1
ATOM 1422 N N . HIS B 1 53 ? -2.908 -4.195 -11.562 1 96.81 53 HIS B N 1
ATOM 1423 C CA . HIS B 1 53 ? -2.008 -3.248 -10.914 1 96.81 53 HIS B CA 1
ATOM 1424 C C . HIS B 1 53 ? -2.139 -1.856 -11.523 1 96.81 53 HIS B C 1
ATOM 1426 O O . HIS B 1 53 ? -2.117 -0.855 -10.805 1 96.81 53 HIS B O 1
ATOM 1432 N N . ALA B 1 54 ? -2.287 -1.812 -12.789 1 98.19 54 ALA B N 1
ATOM 1433 C CA . ALA B 1 54 ? -2.492 -0.531 -13.461 1 98.19 54 ALA B CA 1
ATOM 1434 C C . ALA B 1 54 ? -3.809 0.11 -13.031 1 98.19 54 ALA B C 1
ATOM 1436 O O . ALA B 1 54 ? -3.875 1.323 -12.82 1 98.19 54 ALA B O 1
ATOM 1437 N N . CYS B 1 55 ? -4.805 -0.69 -12.914 1 98.75 55 CYS B N 1
ATOM 1438 C CA . CYS B 1 55 ? -6.109 -0.225 -12.453 1 98.75 55 CYS B CA 1
ATOM 1439 C C . CYS B 1 55 ? -6.02 0.32 -11.031 1 98.75 55 CYS B C 1
ATOM 1441 O O . CYS B 1 55 ? -6.531 1.401 -10.742 1 98.75 55 CYS B O 1
ATOM 1443 N N . LEU B 1 56 ? -5.352 -0.374 -10.133 1 98.62 56 LEU B N 1
ATOM 1444 C CA . LEU B 1 56 ? -5.168 0.062 -8.75 1 98.62 56 LEU B CA 1
ATOM 1445 C C . LEU B 1 56 ? -4.402 1.38 -8.695 1 98.62 56 LEU B C 1
ATOM 1447 O O . LEU B 1 56 ? -4.727 2.258 -7.895 1 98.62 56 LEU B O 1
ATOM 1451 N N . ALA B 1 57 ? -3.441 1.469 -9.547 1 98.38 57 ALA B N 1
ATOM 1452 C CA . ALA B 1 57 ? -2.646 2.693 -9.594 1 98.38 57 ALA B CA 1
ATOM 1453 C C . ALA B 1 57 ? -3.504 3.887 -10 1 98.38 57 ALA B C 1
ATOM 1455 O O . ALA B 1 57 ? -3.357 4.98 -9.453 1 98.38 57 ALA B O 1
ATOM 1456 N N . LYS B 1 58 ? -4.344 3.691 -10.945 1 98.44 58 LYS B N 1
ATOM 1457 C CA . LYS B 1 58 ? -5.246 4.746 -11.391 1 98.44 58 LYS B CA 1
ATOM 1458 C C . LYS B 1 58 ? -6.18 5.188 -10.266 1 98.44 58 LYS B C 1
ATOM 1460 O O . LYS B 1 58 ? -6.48 6.375 -10.133 1 98.44 58 LYS B O 1
ATOM 1465 N N . CYS B 1 59 ? -6.586 4.211 -9.438 1 98.56 59 CYS B N 1
ATOM 1466 C CA . CYS B 1 59 ? -7.469 4.512 -8.32 1 98.56 59 CYS B CA 1
ATOM 1467 C C . CYS B 1 59 ? -6.75 5.34 -7.262 1 98.56 59 CYS B C 1
ATOM 1469 O O . CYS B 1 59 ? -7.371 6.156 -6.574 1 98.56 59 CYS B O 1
ATOM 1471 N N . GLY B 1 60 ? -5.484 5.172 -7.156 1 97.88 60 GLY B N 1
ATOM 1472 C CA . GLY B 1 60 ? -4.734 5.859 -6.113 1 97.88 60 GLY B CA 1
ATOM 1473 C C . GLY B 1 60 ? -4.125 7.164 -6.578 1 97.88 60 GLY B C 1
ATOM 1474 O O . GLY B 1 60 ? -3.648 7.961 -5.766 1 97.88 60 GLY B O 1
ATOM 1475 N N . GLU B 1 61 ? -4.164 7.445 -7.867 1 97 61 GLU B N 1
ATOM 1476 C CA . GLU B 1 61 ? -3.453 8.562 -8.477 1 97 61 GLU B CA 1
ATOM 1477 C C . GLU B 1 61 ? -3.963 9.898 -7.938 1 97 61 GLU B C 1
ATOM 1479 O O . GLU B 1 61 ? -3.172 10.781 -7.594 1 97 61 GLU B O 1
ATOM 1484 N N . PRO B 1 62 ? -5.25 10.094 -7.801 1 95.56 62 PRO B N 1
ATOM 1485 C CA . PRO B 1 62 ? -5.738 11.375 -7.293 1 95.56 62 PRO B CA 1
ATOM 1486 C C . PRO B 1 62 ? -5.254 11.672 -5.875 1 95.56 62 PRO B C 1
ATOM 1488 O O . PRO B 1 62 ? -4.945 12.82 -5.551 1 95.56 62 PRO B O 1
ATOM 1491 N N . ILE B 1 63 ? -5.133 10.688 -5.074 1 96.25 63 ILE B N 1
ATOM 1492 C CA . ILE B 1 63 ? -4.672 10.836 -3.697 1 96.25 63 ILE B CA 1
ATOM 1493 C C . ILE B 1 63 ? -3.215 11.297 -3.688 1 96.25 63 ILE B C 1
ATOM 1495 O O . ILE B 1 63 ? -2.865 12.258 -3.002 1 96.25 63 ILE B O 1
ATOM 1499 N N . GLN B 1 64 ? -2.469 10.594 -4.473 1 95.81 64 GLN B N 1
ATOM 1500 C CA . GLN B 1 64 ? -1.045 10.906 -4.531 1 95.81 64 GLN B CA 1
ATOM 1501 C C . GLN B 1 64 ? -0.813 12.336 -5.012 1 95.81 64 GLN B C 1
ATOM 1503 O O . GLN B 1 64 ? 0.012 13.055 -4.449 1 95.81 64 GLN B O 1
ATOM 1508 N N . ARG B 1 65 ? -1.531 12.695 -5.961 1 94.31 65 ARG B N 1
ATOM 1509 C CA . ARG B 1 65 ? -1.395 14.047 -6.5 1 94.31 65 ARG B CA 1
ATOM 1510 C C . ARG B 1 65 ? -1.803 15.094 -5.469 1 94.31 65 ARG B C 1
ATOM 1512 O O . ARG B 1 65 ? -1.104 16.094 -5.277 1 94.31 65 ARG B O 1
ATOM 1519 N N . HIS B 1 66 ? -2.902 14.789 -4.828 1 96 66 HIS B N 1
ATOM 1520 C CA . HIS B 1 66 ? -3.404 15.727 -3.828 1 96 66 HIS B CA 1
ATOM 1521 C C . HIS B 1 66 ? -2.469 15.805 -2.627 1 96 66 HIS B C 1
ATOM 1523 O O . HIS B 1 66 ? -2.17 16.891 -2.135 1 96 66 HIS B O 1
ATOM 1529 N N . GLU B 1 67 ? -2.033 14.727 -2.207 1 93.88 67 GLU B N 1
ATOM 1530 C CA . GLU B 1 67 ? -1.087 14.68 -1.096 1 93.88 67 GLU B CA 1
ATOM 1531 C C . GLU B 1 67 ? 0.192 15.445 -1.426 1 93.88 67 GLU B C 1
ATOM 1533 O O . GLU B 1 67 ? 0.707 16.188 -0.593 1 93.88 67 GLU B O 1
ATOM 1538 N N . ALA B 1 68 ? 0.641 15.273 -2.641 1 94.5 68 ALA B N 1
ATOM 1539 C CA . ALA B 1 68 ? 1.856 15.961 -3.061 1 94.5 68 ALA B CA 1
ATOM 1540 C C . ALA B 1 68 ? 1.647 17.469 -3.08 1 94.5 68 ALA B C 1
ATOM 1542 O O . ALA B 1 68 ? 2.516 18.234 -2.643 1 94.5 68 ALA B O 1
ATOM 1543 N N . ALA B 1 69 ? 0.55 17.906 -3.529 1 95.19 69 ALA B N 1
ATOM 1544 C CA . ALA B 1 69 ? 0.243 19.344 -3.58 1 95.19 69 ALA B CA 1
ATOM 1545 C C . ALA B 1 69 ? 0.183 19.938 -2.178 1 95.19 69 ALA B C 1
ATOM 1547 O O . ALA B 1 69 ? 0.77 20.984 -1.92 1 95.19 69 ALA B O 1
ATOM 1548 N N . VAL B 1 70 ? -0.521 19.25 -1.329 1 96.19 70 VAL B N 1
ATOM 1549 C CA . VAL B 1 70 ? -0.679 19.719 0.044 1 96.19 70 VAL B CA 1
ATOM 1550 C C . VAL B 1 70 ? 0.683 19.75 0.734 1 96.19 70 VAL B C 1
ATOM 1552 O O . VAL B 1 70 ? 1.018 20.75 1.395 1 96.19 70 VAL B O 1
ATOM 1555 N N . MET B 1 71 ? 1.45 18.719 0.581 1 94.31 71 MET B N 1
ATOM 1556 C CA . MET B 1 71 ? 2.775 18.672 1.192 1 94.31 71 MET B CA 1
ATOM 1557 C C . MET B 1 71 ? 3.658 19.797 0.665 1 94.31 71 MET B C 1
ATOM 1559 O O . MET B 1 71 ? 4.445 20.375 1.413 1 94.31 71 MET B O 1
ATOM 1563 N N . GLY B 1 72 ? 3.518 20.031 -0.622 1 96.06 72 GLY B N 1
ATOM 1564 C CA . GLY B 1 72 ? 4.25 21.141 -1.191 1 96.06 72 GLY B CA 1
ATOM 1565 C C . GLY B 1 72 ? 3.898 22.469 -0.553 1 96.06 72 GLY B C 1
ATOM 1566 O O . GLY B 1 72 ? 4.785 23.25 -0.208 1 96.06 72 GLY B O 1
ATOM 1567 N N . GLU B 1 73 ? 2.674 22.688 -0.356 1 95.94 73 GLU B N 1
ATOM 1568 C CA . GLU B 1 73 ? 2.215 23.922 0.268 1 95.94 73 GLU B CA 1
ATOM 1569 C C . GLU B 1 73 ? 2.697 24.031 1.712 1 95.94 73 GLU B C 1
ATOM 1571 O O . GLU B 1 73 ? 3.123 25.094 2.154 1 95.94 73 GLU B O 1
ATOM 1576 N N . LEU B 1 74 ? 2.619 22.969 2.379 1 95.56 74 LEU B N 1
ATOM 1577 C CA . LEU B 1 74 ? 3.045 22.953 3.773 1 95.56 74 LEU B CA 1
ATOM 1578 C C . LEU B 1 74 ? 4.555 23.125 3.883 1 95.56 74 LEU B C 1
ATOM 1580 O O . LEU B 1 74 ? 5.039 23.781 4.812 1 95.56 74 LEU B O 1
ATOM 1584 N N . GLN B 1 75 ? 5.262 22.578 2.949 1 96.56 75 GLN B N 1
ATOM 1585 C CA . GLN B 1 75 ? 6.711 22.75 2.922 1 96.56 75 GLN B CA 1
ATOM 1586 C C . GLN B 1 75 ? 7.082 24.219 2.684 1 96.56 75 GLN B C 1
ATOM 1588 O O . GLN B 1 75 ? 7.961 24.75 3.355 1 96.56 75 GLN B O 1
ATOM 1593 N N . GLU B 1 76 ? 6.402 24.797 1.801 1 97.06 76 GLU B N 1
ATOM 1594 C CA . GLU B 1 76 ? 6.641 26.219 1.537 1 97.06 76 GLU B CA 1
ATOM 1595 C C . GLU B 1 76 ? 6.32 27.062 2.762 1 97.06 76 GLU B C 1
ATOM 1597 O O . GLU B 1 76 ? 7.078 27.984 3.109 1 97.06 76 GLU B O 1
ATOM 1602 N N . PHE B 1 77 ? 5.227 26.781 3.33 1 97.81 77 PHE B N 1
ATOM 1603 C CA . PHE B 1 77 ? 4.848 27.469 4.562 1 97.81 77 PHE B CA 1
ATOM 1604 C C . PHE B 1 77 ? 5.945 27.344 5.609 1 97.81 77 PHE B C 1
ATOM 1606 O O . PHE B 1 77 ? 6.355 28.344 6.211 1 97.81 77 PHE B O 1
ATOM 1613 N N . GLN B 1 78 ? 6.449 26.266 5.766 1 95.94 78 GLN B N 1
ATOM 1614 C CA . GLN B 1 78 ? 7.477 26 6.77 1 95.94 78 GLN B CA 1
ATOM 1615 C C . GLN B 1 78 ? 8.781 26.703 6.414 1 95.94 78 GLN B C 1
ATOM 1617 O O . GLN B 1 78 ? 9.508 27.172 7.297 1 95.94 78 GLN B O 1
ATOM 1622 N N . HIS B 1 79 ? 9.094 26.688 5.129 1 97.12 79 HIS B N 1
ATOM 1623 C CA . HIS B 1 79 ? 10.273 27.406 4.684 1 97.12 79 HIS B CA 1
ATOM 1624 C C . HIS B 1 79 ? 10.172 28.891 5.039 1 97.12 79 HIS B C 1
ATOM 1626 O O . HIS B 1 79 ? 11.156 29.5 5.473 1 97.12 79 HIS B O 1
ATOM 1632 N N . ARG B 1 80 ? 9.031 29.453 4.887 1 97.81 80 ARG B N 1
ATOM 1633 C CA . ARG B 1 80 ? 8.812 30.859 5.219 1 97.81 80 ARG B CA 1
ATOM 1634 C C . ARG B 1 80 ? 8.945 31.094 6.723 1 97.81 80 ARG B C 1
ATOM 1636 O O . ARG B 1 80 ? 9.523 32.094 7.152 1 97.81 80 ARG B O 1
ATOM 1643 N N . VAL B 1 81 ? 8.406 30.141 7.426 1 97.31 81 VAL B N 1
ATOM 1644 C CA . VAL B 1 81 ? 8.547 30.234 8.875 1 97.31 81 VAL B CA 1
ATOM 1645 C C . VAL B 1 81 ? 10.023 30.188 9.258 1 97.31 81 VAL B C 1
ATOM 1647 O O . VAL B 1 81 ? 10.484 30.984 10.07 1 97.31 81 VAL B O 1
ATOM 1650 N N . GLN B 1 82 ? 10.742 29.312 8.672 1 96.62 82 GLN B N 1
ATOM 1651 C CA . GLN B 1 82 ? 12.164 29.172 8.969 1 96.62 82 GLN B CA 1
ATOM 1652 C C . GLN B 1 82 ? 12.938 30.438 8.602 1 96.62 82 GLN B C 1
ATOM 1654 O O . GLN B 1 82 ? 13.812 30.875 9.344 1 96.62 82 GLN B O 1
ATOM 1659 N N . ARG B 1 83 ? 12.633 30.953 7.488 1 97.62 83 ARG B N 1
ATOM 1660 C CA . ARG B 1 83 ? 13.289 32.188 7.066 1 97.62 83 ARG B CA 1
ATOM 1661 C C . ARG B 1 83 ? 13.047 33.312 8.078 1 97.62 83 ARG B C 1
ATOM 1663 O O . ARG B 1 83 ? 13.961 34.094 8.383 1 97.62 83 ARG B O 1
ATOM 1670 N N . CYS B 1 84 ? 11.82 33.375 8.523 1 98 84 CYS B N 1
ATOM 1671 C CA . CYS B 1 84 ? 11.484 34.406 9.516 1 98 84 CYS B CA 1
ATOM 1672 C C . CYS B 1 84 ? 12.328 34.219 10.773 1 98 84 CYS B C 1
ATOM 1674 O O . CYS B 1 84 ? 12.906 35.188 11.281 1 98 84 CYS B O 1
ATOM 1676 N N . VAL B 1 85 ? 12.461 33 11.242 1 96.56 85 VAL B N 1
ATOM 1677 C CA . VAL B 1 85 ? 13.211 32.688 12.461 1 96.56 85 VAL B CA 1
ATOM 1678 C C . VAL B 1 85 ? 14.695 32.906 12.227 1 96.56 85 VAL B C 1
ATOM 1680 O O . VAL B 1 85 ? 15.414 33.375 13.117 1 96.56 85 VAL B O 1
ATOM 1683 N N . GLN B 1 86 ? 15.109 32.625 11.039 1 96.56 86 GLN B N 1
ATOM 1684 C CA . GLN B 1 86 ? 16.516 32.844 10.695 1 96.56 86 GLN B CA 1
ATOM 1685 C C . GLN B 1 86 ? 16.875 34.344 10.766 1 96.56 86 GLN B C 1
ATOM 1687 O O . GLN B 1 86 ? 17.969 34.688 11.203 1 96.56 86 GLN B O 1
ATOM 1692 N N . GLN B 1 87 ? 16.031 35.219 10.328 1 97.19 87 GLN B N 1
ATOM 1693 C CA . GLN B 1 87 ? 16.25 36.656 10.43 1 97.19 87 GLN B CA 1
ATOM 1694 C C . GLN B 1 87 ? 16.422 37.094 11.891 1 97.19 87 GLN B C 1
ATOM 1696 O O . GLN B 1 87 ? 17.266 37.938 12.195 1 97.19 87 GLN B O 1
ATOM 1701 N N . CYS B 1 88 ? 15.578 36.438 12.711 1 97.31 88 CYS B N 1
ATOM 1702 C CA . CYS B 1 88 ? 15.727 36.719 14.133 1 97.31 88 CYS B CA 1
ATOM 1703 C C . CYS B 1 88 ? 17.078 36.25 14.641 1 97.31 88 CYS B C 1
ATOM 1705 O O . CYS B 1 88 ? 17.734 36.938 15.438 1 97.31 88 CYS B O 1
ATOM 1707 N N . GLN B 1 89 ? 17.562 35.125 14.125 1 95.38 89 GLN B N 1
ATOM 1708 C CA . GLN B 1 89 ? 18.859 34.594 14.508 1 95.38 89 GLN B CA 1
ATOM 1709 C C . GLN B 1 89 ? 20 35.5 14.062 1 95.38 89 GLN B C 1
ATOM 1711 O O . GLN B 1 89 ? 20.953 35.75 14.812 1 95.38 89 GLN B O 1
ATOM 1716 N N . ASP B 1 90 ? 19.922 36 12.875 1 96.62 90 ASP B N 1
ATOM 1717 C CA . ASP B 1 90 ? 20.922 36.906 12.336 1 96.62 90 ASP B CA 1
ATOM 1718 C C . ASP B 1 90 ? 21.031 38.188 13.195 1 96.62 90 ASP B C 1
ATOM 1720 O O . ASP B 1 90 ? 22.125 38.656 13.484 1 96.62 90 ASP B O 1
ATOM 1724 N N . LYS B 1 91 ? 19.875 38.781 13.578 1 95.62 91 LYS B N 1
ATOM 1725 C CA . LYS B 1 91 ? 19.859 39.969 14.43 1 95.62 91 LYS B CA 1
ATOM 1726 C C . LYS B 1 91 ? 20.469 39.656 15.797 1 95.62 91 LYS B C 1
ATOM 1728 O O . LYS B 1 91 ? 21.188 40.5 16.359 1 95.62 91 LYS B O 1
ATOM 1733 N N . GLN B 1 92 ? 20.188 38.469 16.266 1 94.94 92 GLN B N 1
ATOM 1734 C CA . GLN B 1 92 ? 20.703 38.062 17.578 1 94.94 92 GLN B CA 1
ATOM 1735 C C . GLN B 1 92 ? 22.219 37.938 17.562 1 94.94 92 GLN B C 1
ATOM 1737 O O . GLN B 1 92 ? 22.875 38.25 18.562 1 94.94 92 GLN B O 1
ATOM 1742 N N . ALA B 1 93 ? 22.688 37.406 16.422 1 93.62 93 ALA B N 1
ATOM 1743 C CA . ALA B 1 93 ? 24.125 37.219 16.281 1 93.62 93 ALA B CA 1
ATOM 1744 C C . ALA B 1 93 ? 24.859 38.562 16.484 1 93.62 93 ALA B C 1
ATOM 1746 O O . ALA B 1 93 ? 26 38.562 16.969 1 93.62 93 ALA B O 1
ATOM 1747 N N . THR B 1 94 ? 24.219 39.688 16.266 1 93.38 94 THR B N 1
ATOM 1748 C CA . THR B 1 94 ? 24.812 41.031 16.375 1 93.38 94 THR B CA 1
ATOM 1749 C C . THR B 1 94 ? 24.484 41.656 17.719 1 93.38 94 THR B C 1
ATOM 1751 O O . THR B 1 94 ? 25.359 42.25 18.375 1 93.38 94 THR B O 1
ATOM 1754 N N . THR B 1 95 ? 23.328 41.438 18.266 1 93.06 95 THR B N 1
ATOM 1755 C CA . THR B 1 95 ? 22.859 42.156 19.438 1 93.06 95 THR B CA 1
ATOM 1756 C C . THR B 1 95 ? 23.172 41.406 20.719 1 93.06 95 THR B C 1
ATOM 1758 O O . THR B 1 95 ? 23.25 41.969 21.797 1 93.06 95 THR B O 1
ATOM 1761 N N . GLN B 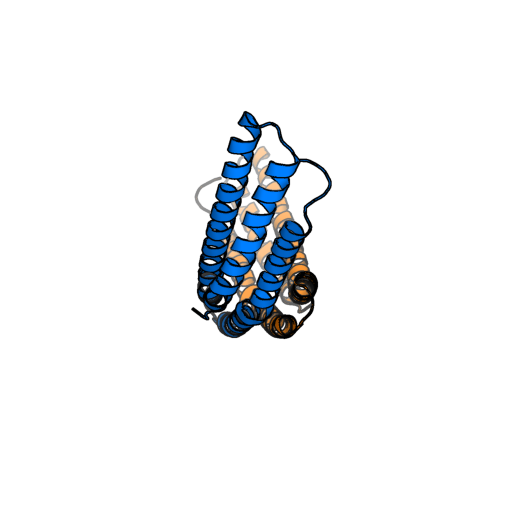1 96 ? 23.156 39.969 20.562 1 94 96 GLN B N 1
ATOM 1762 C CA . GLN B 1 96 ? 23.359 39.062 21.688 1 94 96 GLN B CA 1
ATOM 1763 C C . GLN B 1 96 ? 22.375 39.344 22.812 1 94 96 GLN B C 1
ATOM 1765 O O . GLN B 1 96 ? 22.734 39.281 23.984 1 94 96 GLN B O 1
ATOM 1770 N N . ASP B 1 97 ? 21.219 39.781 22.578 1 94.38 97 ASP B N 1
ATOM 1771 C CA . ASP B 1 97 ? 20.125 40.094 23.484 1 94.38 97 ASP B CA 1
ATOM 1772 C C . ASP B 1 97 ? 19.016 39.031 23.406 1 94.38 97 ASP B C 1
ATOM 1774 O O . ASP B 1 97 ? 18.234 39 22.453 1 94.38 97 ASP B O 1
ATOM 1778 N N . GLN B 1 98 ? 18.938 38.219 24.406 1 92.5 98 GLN B N 1
ATOM 1779 C CA . GLN B 1 98 ? 18 37.125 24.406 1 92.5 98 GLN B CA 1
ATOM 1780 C C . GLN B 1 98 ? 16.562 37.625 24.422 1 92.5 98 GLN B C 1
ATOM 1782 O O . GLN B 1 98 ? 15.672 37 23.828 1 92.5 98 GLN B O 1
ATOM 1787 N N . GLY B 1 99 ? 16.328 38.719 25.156 1 94.38 99 GLY B N 1
ATOM 1788 C CA . GLY B 1 99 ? 14.992 39.281 25.188 1 94.38 99 GLY B CA 1
ATOM 1789 C C . GLY B 1 99 ? 14.5 39.75 23.828 1 94.38 99 GLY B C 1
ATOM 1790 O O . GLY B 1 99 ? 13.359 39.5 23.453 1 94.38 99 GLY B O 1
ATOM 1791 N N . LYS B 1 100 ? 15.367 40.438 23.078 1 94.94 100 LYS B N 1
ATOM 1792 C CA . LYS B 1 100 ? 15.023 40.875 21.734 1 94.94 100 LYS B CA 1
ATOM 1793 C C . LYS B 1 100 ? 14.82 39.688 20.797 1 94.94 100 LYS B C 1
ATOM 1795 O O . LYS B 1 100 ? 13.93 39.719 19.953 1 94.94 100 LYS B O 1
ATOM 1800 N N . PHE B 1 101 ? 15.641 38.594 20.984 1 95 101 PHE B N 1
ATOM 1801 C CA . PHE B 1 101 ? 15.5 37.406 20.172 1 95 101 PHE B CA 1
ATOM 1802 C C . PHE B 1 101 ? 14.148 36.75 20.422 1 95 101 PHE B C 1
ATOM 1804 O O . PHE B 1 101 ? 13.43 36.406 19.469 1 95 101 PHE B O 1
ATOM 1811 N N . ASP B 1 102 ? 13.828 36.625 21.703 1 95.75 102 ASP B N 1
ATOM 1812 C CA . ASP B 1 102 ? 12.57 35.969 22.062 1 95.75 102 ASP B CA 1
ATOM 1813 C C . ASP B 1 102 ? 11.375 36.75 21.5 1 95.75 102 ASP B C 1
ATOM 1815 O O . ASP B 1 102 ? 10.406 36.156 21.016 1 95.75 102 ASP B O 1
ATOM 1819 N N . LYS B 1 103 ? 11.422 38.062 21.656 1 96.38 103 LYS B N 1
ATOM 1820 C CA . LYS B 1 103 ? 10.352 38.906 21.109 1 96.38 103 LYS B CA 1
ATOM 1821 C C . LYS B 1 103 ? 10.25 38.75 19.594 1 96.38 103 LYS B C 1
ATOM 1823 O O . LYS B 1 103 ? 9.156 38.625 19.047 1 96.38 103 LYS B O 1
ATOM 1828 N N . CYS B 1 104 ? 11.344 38.719 18.938 1 97.25 104 CYS B N 1
ATOM 1829 C CA . CYS B 1 104 ? 11.406 38.562 17.484 1 97.25 104 CYS B CA 1
ATOM 1830 C C . CYS B 1 104 ? 10.781 37.25 17.047 1 97.25 104 CYS B C 1
ATOM 1832 O O . CYS B 1 104 ? 9.938 37.219 16.141 1 97.25 104 CYS B O 1
ATOM 1834 N N . VAL B 1 105 ? 11.102 36.094 17.656 1 97.25 105 VAL B N 1
ATOM 1835 C CA . VAL B 1 105 ? 10.586 34.781 17.312 1 97.25 105 VAL B CA 1
ATOM 1836 C C . VAL B 1 105 ? 9.086 34.719 17.578 1 97.25 105 VAL B C 1
ATOM 1838 O O . VAL B 1 105 ? 8.32 34.156 16.812 1 97.25 105 VAL B O 1
ATOM 1841 N N . SER B 1 106 ? 8.68 35.312 18.656 1 97.56 106 SER B N 1
ATOM 1842 C CA . SER B 1 106 ? 7.262 35.375 18.984 1 97.56 106 SER B CA 1
ATOM 1843 C C . SER B 1 106 ? 6.469 36.125 17.922 1 97.56 106 SER B C 1
ATOM 1845 O O . SER B 1 106 ? 5.359 35.719 17.562 1 97.56 106 SER B O 1
ATOM 1847 N N . GLU B 1 107 ? 7.051 37.188 17.453 1 97.56 107 GLU B N 1
ATOM 1848 C CA . GLU B 1 107 ? 6.391 37.938 16.391 1 97.56 107 GLU B CA 1
ATOM 1849 C C . GLU B 1 107 ? 6.258 37.094 15.117 1 97.56 107 GLU B C 1
ATOM 1851 O O . GLU B 1 107 ? 5.227 37.156 14.445 1 97.56 107 GLU B O 1
ATOM 1856 N N . CYS B 1 108 ? 7.23 36.312 14.812 1 97.81 108 CYS B N 1
ATOM 1857 C CA . CYS B 1 108 ? 7.141 35.406 13.688 1 97.81 108 CYS B CA 1
ATOM 1858 C C . CYS B 1 108 ? 6 34.406 13.891 1 97.81 108 CYS B C 1
ATOM 1860 O O . CYS B 1 108 ? 5.176 34.219 12.992 1 97.81 108 CYS B O 1
ATOM 1862 N N . ALA B 1 109 ? 5.98 33.781 15.031 1 97.94 109 ALA B N 1
ATOM 1863 C CA . ALA B 1 109 ? 4.988 32.75 15.312 1 97.94 109 ALA B CA 1
ATOM 1864 C C . ALA B 1 109 ? 3.572 33.281 15.188 1 97.94 109 ALA B C 1
ATOM 1866 O O . ALA B 1 109 ? 2.703 32.656 14.578 1 97.94 109 ALA B O 1
ATOM 1867 N N . VAL B 1 110 ? 3.342 34.469 15.766 1 97.44 110 VAL B N 1
ATOM 1868 C CA . VAL B 1 110 ? 2.02 35.094 15.742 1 97.44 110 VAL B CA 1
ATOM 1869 C C . VAL B 1 110 ? 1.629 35.406 14.305 1 97.44 110 VAL B C 1
ATOM 1871 O O . VAL B 1 110 ? 0.498 35.156 13.883 1 97.44 110 VAL B O 1
ATOM 1874 N N . PHE B 1 111 ? 2.535 35.906 13.562 1 97.81 111 PHE B N 1
ATOM 1875 C CA . PHE B 1 111 ? 2.287 36.25 12.164 1 97.81 111 PHE B CA 1
ATOM 1876 C C . PHE B 1 111 ? 1.912 35 11.375 1 97.81 111 PHE B C 1
ATOM 1878 O O . PHE B 1 111 ? 0.938 35 10.617 1 97.81 111 PHE B O 1
ATOM 1885 N N . TYR B 1 112 ? 2.594 33.938 11.578 1 97.94 112 TYR B N 1
ATOM 1886 C CA . TYR B 1 112 ? 2.398 32.75 10.75 1 97.94 112 TYR B CA 1
ATOM 1887 C C . TYR B 1 112 ? 1.214 31.938 11.242 1 97.94 112 TYR B C 1
ATOM 1889 O O . TYR B 1 112 ? 0.678 31.109 10.516 1 97.94 112 TYR B O 1
ATOM 1897 N N . GLN B 1 113 ? 0.795 32.125 12.469 1 97.81 113 GLN B N 1
ATOM 1898 C CA . GLN B 1 113 ? -0.499 31.594 12.875 1 97.81 113 GLN B CA 1
ATOM 1899 C C . GLN B 1 113 ? -1.622 32.125 12 1 97.81 113 GLN B C 1
ATOM 1901 O O . GLN B 1 113 ? -2.504 31.391 11.57 1 97.81 113 GLN B O 1
ATOM 1906 N N . LYS B 1 114 ? -1.498 33.469 11.719 1 97.62 114 LYS B N 1
ATOM 1907 C CA . LYS B 1 114 ? -2.494 34.125 10.867 1 97.62 114 LYS B CA 1
ATOM 1908 C C . LYS B 1 114 ? -2.383 33.625 9.43 1 97.62 114 LYS B C 1
ATOM 1910 O O . LYS B 1 114 ? -3.396 33.375 8.773 1 97.62 114 LYS B O 1
ATOM 1915 N N . GLU B 1 115 ? -1.164 33.5 9 1 97.44 115 GLU B N 1
ATOM 1916 C CA . GLU B 1 115 ? -0.944 33 7.648 1 97.44 115 GLU B CA 1
ATOM 1917 C C . GLU B 1 115 ? -1.483 31.594 7.484 1 97.44 115 GLU B C 1
ATOM 1919 O O . GLU B 1 115 ? -2.039 31.25 6.441 1 97.44 115 GLU B O 1
ATOM 1924 N N . LEU B 1 116 ? -1.284 30.781 8.484 1 97.69 116 LEU B N 1
ATOM 1925 C CA . LEU B 1 116 ? -1.773 29.406 8.438 1 97.69 116 LEU B CA 1
ATOM 1926 C C . LEU B 1 116 ? -3.297 29.375 8.359 1 97.69 116 LEU B C 1
ATOM 1928 O O . LEU B 1 116 ? -3.865 28.562 7.621 1 97.69 116 LEU B O 1
ATOM 1932 N N . ALA B 1 117 ? -3.924 30.203 9.109 1 95.56 117 ALA B N 1
ATOM 1933 C CA . ALA B 1 117 ? -5.379 30.297 9.078 1 95.56 117 ALA B CA 1
ATOM 1934 C C . ALA B 1 117 ? -5.879 30.672 7.684 1 95.56 117 ALA B C 1
ATOM 1936 O O . ALA B 1 117 ? -6.914 30.172 7.234 1 95.56 117 ALA B O 1
ATOM 1937 N N . SER B 1 118 ? -5.098 31.547 7.047 1 95.19 118 SER B N 1
ATOM 1938 C CA . SER B 1 118 ? -5.441 31.969 5.695 1 95.19 118 SER B CA 1
ATOM 1939 C C . SER B 1 118 ? -5.168 30.875 4.676 1 95.19 118 SER B C 1
ATOM 1941 O O . SER B 1 118 ? -5.859 30.781 3.66 1 95.19 118 SER B O 1
ATOM 1943 N N . LEU B 1 119 ? -4.227 30.078 4.949 1 95.75 119 LEU B N 1
ATOM 1944 C CA . LEU B 1 119 ? -3.799 29.016 4.055 1 95.75 119 LEU B CA 1
ATOM 1945 C C . LEU B 1 119 ? -4.73 27.812 4.16 1 95.75 119 LEU B C 1
ATOM 1947 O O . LEU B 1 119 ? -4.902 27.062 3.191 1 95.75 119 LEU B O 1
ATOM 1951 N N . LYS B 1 120 ? -5.332 27.641 5.273 1 95.75 120 LYS B N 1
ATOM 1952 C CA . LYS B 1 120 ? -6.098 26.438 5.613 1 95.75 120 LYS B CA 1
ATOM 1953 C C . LYS B 1 120 ? -7.172 26.156 4.566 1 95.75 120 LYS B C 1
ATOM 1955 O O . LYS B 1 120 ? -7.289 25.031 4.074 1 95.75 120 LYS B O 1
ATOM 1960 N N . PRO B 1 121 ? -7.938 27.172 4.117 1 93.75 121 PRO B N 1
ATOM 1961 C CA . PRO B 1 121 ? -8.969 26.891 3.117 1 93.75 121 PRO B CA 1
ATOM 1962 C C . PRO B 1 121 ? -8.398 26.328 1.817 1 93.75 121 PRO B C 1
ATOM 1964 O O . PRO B 1 121 ? -9.023 25.469 1.183 1 93.75 121 PRO B O 1
ATOM 1967 N N . GLN B 1 122 ? -7.266 26.734 1.484 1 92.94 122 GLN B N 1
ATOM 1968 C CA . GLN B 1 122 ? -6.621 26.234 0.272 1 92.94 122 GLN B CA 1
ATOM 1969 C C . GLN B 1 122 ? -6.172 24.797 0.435 1 92.94 122 GLN B C 1
ATOM 1971 O O . GLN B 1 122 ? -6.238 24 -0.512 1 92.94 122 GLN B O 1
ATOM 1976 N N . LEU B 1 123 ? -5.711 24.5 1.606 1 94.5 123 LEU B N 1
ATOM 1977 C CA . LEU B 1 123 ? -5.258 23.141 1.896 1 94.5 123 LEU B CA 1
ATOM 1978 C C . LEU B 1 123 ? -6.43 22.172 1.895 1 94.5 123 LEU B C 1
ATOM 1980 O O . LEU B 1 123 ? -6.266 20.984 1.569 1 94.5 123 LEU B O 1
ATOM 1984 N N . MET B 1 124 ? -7.578 22.734 2.221 1 93.12 124 MET B N 1
ATOM 1985 C CA . MET B 1 124 ? -8.75 21.891 2.389 1 93.12 124 MET B CA 1
ATOM 1986 C C . MET B 1 124 ? -9.492 21.719 1.068 1 93.12 124 MET B C 1
ATOM 1988 O O . MET B 1 124 ? -10.422 20.906 0.972 1 93.12 124 MET B O 1
ATOM 1992 N N . LYS B 1 125 ? -9.062 22.484 0.028 1 86.38 125 LYS B N 1
ATOM 1993 C CA . LYS B 1 125 ? -9.742 22.406 -1.259 1 86.38 125 LYS B CA 1
ATOM 1994 C C . LYS B 1 125 ? -9.578 21.016 -1.888 1 86.38 125 LYS B C 1
ATOM 1996 O O . LYS B 1 125 ? -8.484 20.453 -1.888 1 86.38 125 LYS B O 1
ATOM 2001 N N . LYS B 1 126 ? -10.852 20.469 -2.197 1 70.31 126 LYS B N 1
ATOM 2002 C CA . LYS B 1 126 ? -10.859 19.188 -2.904 1 70.31 126 LYS B CA 1
ATOM 2003 C C . LYS B 1 126 ? -10.43 19.359 -4.359 1 70.31 126 LYS B C 1
ATOM 2005 O O . LYS B 1 126 ? -10.883 20.281 -5.039 1 70.31 126 LYS B O 1
ATOM 2010 N N . ARG B 1 127 ? -9.211 18.828 -4.68 1 65 127 ARG B N 1
ATOM 2011 C CA . ARG B 1 127 ? -8.75 18.906 -6.059 1 65 127 ARG B CA 1
ATOM 2012 C C . ARG B 1 127 ? -9.078 17.641 -6.832 1 65 127 ARG B C 1
ATOM 2014 O O . ARG B 1 127 ? -9.188 16.562 -6.246 1 65 127 ARG B O 1
#

Nearest PDB structures (foldseek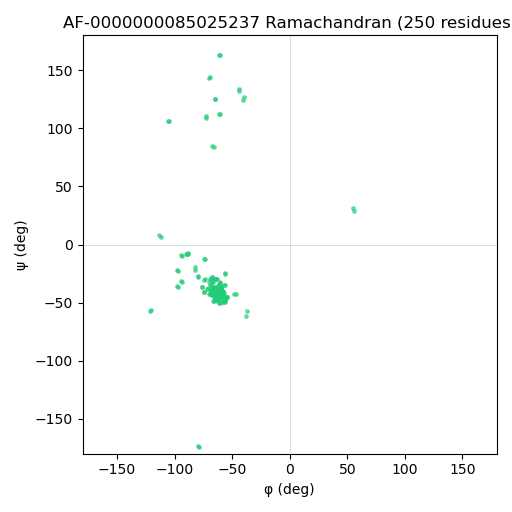):
  1mi6-assembly1_A  TM=3.670E-01  e=9.214E+00  Escherichia coli K-12
  1mi6-assembly1_A  TM=3.670E-01  e=6.494E+00  Escherichia coli K-12

=== Feature glossary ===
The record interleaves many kinds of information about one protein. Here is each kind framed as the question it answers.

Q: What known structures does this most resemble?
A: Structural nearest neighbors (via Foldseek easy-search vs the PDB). Reported per hit: target PDB id, E-value, and alignment TM-score. A TM-score above ~0.5 is the conventional threshold for 'same fold'.

Q: Where is each backbone atom in 3D?
A: The mmCIF table is the protein's shape written out atom by atom. For each backbone N, Cα, C, and carbonyl O, it records an (x, y, z) coordinate triple in Å plus the residue type, chain letter, and residue number.

Q: What are the backbone torsion angles?
A: The φ/ψ torsion pair specifies the backbone conformation at each residue. φ rotates about the N–Cα bond, ψ about the Cα–C bond. Steric clashes forbid most of the (φ, ψ) plane — the allowed regions (α-helix basin, β-sheet basin, left-handed helix) are the Ramachandran-allowed regions.

Q: Which residues are buried vs exposed?
A: Solvent-accessible surface area (SASA) is the area in Å² traced out by the centre of a 1.4 Å probe sphere (a water molecule) rolled over the protein's van der Waals surface (Shrake–Rupley / Lee–Richards construction). Buried residues have near-zero SASA; fully exposed residues can exceed 200 Å². The total SASA scales roughly with the number of surface residues.

Q: How confident is the AlphaFold model at each residue?
A: pLDDT is the predicted lDDT-Cα score: AlphaFold's confidence that the local environment of each residue (all inter-atomic distances within 15 Å) is correctly placed. It is a per-residue number between 0 and 100, with higher meaning more reliable.

Q: What does the local fold look like, residue by residue?
A: 3Di is Foldseek's structural alphabet. Each residue is assigned one of twenty discrete states based on how its Cα sits relative to its spatial (not sequential) neighbors. Aligning 3Di strings finds structural homologs roughly as well as full 3D superposition, but orders of magnitude faster.

Q: How big and how compact is the whole molecule?
A: Radius of gyration (Rg) is the root-mean-square distance of Cα atoms from their centroid — a single number for overall size and compactness. A globular domain of N residues has Rg ≈ 2.2·N^0.38 Å; an extended or disordered chain has a much larger Rg. The Cα contact count is the number of residue pairs whose Cα atoms are within 8 Å and are more than four positions apart in sequence — a standard proxy for tertiary packing density. The bounding box is the smallest axis-aligned box enclosing all Cα atoms.

Q: Which residues are in helices, strands, or loops?
A: DSSP 8-state secondary structure assigns each residue one of H (α-helix), G (3₁₀-helix), I (π-helix), E (extended β-strand), B (isolated β-bridge), T (hydrogen-bonded turn), S (bend), or '-' (coil). The assignment is computed from backbone hydrogen-bond geometry via the Kabsch–Sander algorithm.

Q: How mobile is each atom in the crystal?
A: Crystallographic B-factors measure how much each atom's electron density is smeared out, in Å². They rise in mobile loops and surface residues and fall in the buried interior. In AlphaFold models this column is repurposed to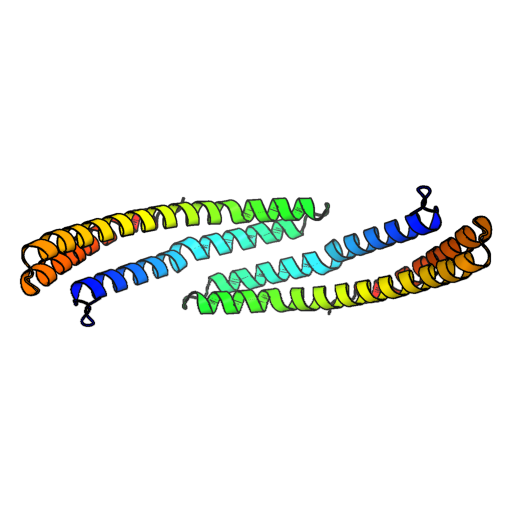 hold pLDDT instead.

Q: What if only a Cα trace is available?
A: P-SEA three-state annotation labels each residue as helix, strand, or coil based purely on the geometry of the Cα trace. It serves as a fallback when the full backbone (and thus DSSP) is unavailable.

Q: What family and function is it annotated with?
A: Database cross-references. InterPro integrates a dozen domain/family signature databases into unified entries with residue-range hits. GO terms attach function/process/location labels with evidence codes. CATH codes position the fold in a four-level structural taxonomy. Organism is the NCBI-taxonomy species name.

Q: Are the domains correctly placed relative to each other?
A: Predicted Aligned Error (PAE) is an AlphaFold confidence matrix: entry (i, j) is the expected error in the position of residue j, in ångströms, when the prediction is superimposed on the true structure at residue i. Low PAE within a block of residues means that block is internally rigid and well-predicted; high PAE between two blocks means their relative placement is uncertain even if each block individually is confident.

Q: What do the diagnostic plots show?
A: Three diagnostic plots accompany the record. The Cα contact map visualizes the tertiary structure as a 2D adjacency matrix (8 Å cutoff, sequence-local contacts suppressed). The Ramachandran plot shows the distribution of backbone (φ, ψ) torsions, with points in the α and β basins reflecting secondary structure content. The PAE plot shows AlphaFold's inter-residue confidence as a color matrix.

Q: What is the amino-acid chain?
A: Primary structure: the covalent order of the twenty standard amino acids along the backbone. Two proteins with the same sequence will (almost always) fold to the same structure; two with 30% identity often share a fold but not the details.

Q: What do the rendered images show?
A: The six renders are orthographic views along the three Cartesian axes in both directions. Representation (cartoon, sticks, or surface) and color scheme (sequence-rainbow or by-chain) vary across proteins so the training set covers all the common visualization conventions.